Protein AF-A0A7J7WXA8-F1 (afdb_monomer_lite)

InterPro domains:
  IPR009290 Radial spoke 3 [PF06098] (1-197)
  IPR009290 Radial spoke 3 [PTHR21648] (1-254)

pLDDT: mean 75.09, std 25.43, range [25.48, 98.62]

Radius of gyration: 88.41 Å; chains: 1; bounding box: 144×59×309 Å

Structure (mmCIF, N/CA/C/O backbone):
data_AF-A0A7J7WXA8-F1
#
_entry.id   AF-A0A7J7WXA8-F1
#
loop_
_atom_site.group_PDB
_atom_site.id
_atom_site.type_symbol
_atom_site.label_atom_id
_atom_site.label_alt_id
_atom_site.label_comp_id
_atom_site.label_asym_id
_atom_site.label_entity_id
_atom_site.label_seq_id
_atom_site.pdbx_PDB_ins_code
_atom_site.Cartn_x
_atom_site.Cartn_y
_atom_site.Cartn_z
_atom_site.occupancy
_atom_site.B_iso_or_equiv
_atom_site.auth_seq_id
_atom_site.auth_comp_id
_atom_site.auth_asym_id
_atom_site.auth_atom_id
_atom_site.pdbx_PDB_model_num
ATOM 1 N N . MET A 1 1 ? -27.998 -19.226 170.223 1.00 42.44 1 MET A N 1
ATOM 2 C CA . MET A 1 1 ? -27.299 -20.501 169.962 1.00 42.44 1 MET A CA 1
ATOM 3 C C . MET A 1 1 ? -27.284 -20.684 168.457 1.00 42.44 1 MET A C 1
ATOM 5 O O . MET A 1 1 ? -28.267 -20.314 167.825 1.00 42.44 1 MET A O 1
ATOM 9 N N . GLU A 1 2 ? -26.139 -21.047 167.896 1.00 46.31 2 GLU A N 1
ATOM 10 C CA . GLU A 1 2 ? -25.756 -20.647 166.536 1.00 46.31 2 GLU A CA 1
ATOM 11 C C . GLU A 1 2 ? -26.576 -21.307 165.419 1.00 46.31 2 GLU A C 1
ATOM 13 O O . GLU A 1 2 ? -26.769 -22.518 165.398 1.00 46.31 2 GLU A O 1
ATOM 18 N N . CYS A 1 3 ? -27.013 -20.493 164.456 1.00 46.31 3 CYS A N 1
ATOM 19 C CA . CYS A 1 3 ? -27.459 -20.950 163.144 1.00 46.31 3 CYS A CA 1
ATOM 20 C C . CYS A 1 3 ? -26.414 -20.500 162.125 1.00 46.31 3 CYS A C 1
ATOM 22 O O . CYS A 1 3 ? -26.372 -19.337 161.729 1.00 46.31 3 CYS A O 1
ATOM 24 N N . GLN A 1 4 ? -25.546 -21.437 161.757 1.00 57.03 4 GLN A N 1
ATOM 25 C CA . GLN A 1 4 ? -24.559 -21.305 160.695 1.00 57.03 4 GLN A CA 1
ATOM 26 C C . GLN A 1 4 ? -25.266 -20.965 159.372 1.00 57.03 4 GLN A C 1
ATOM 28 O O . GLN A 1 4 ? -25.994 -21.792 158.828 1.00 57.03 4 GLN A O 1
ATOM 33 N N . THR A 1 5 ? -25.074 -19.747 158.865 1.00 57.66 5 THR A N 1
ATOM 34 C CA . THR A 1 5 ? -25.565 -19.327 157.544 1.00 57.66 5 THR A CA 1
ATOM 35 C C . THR A 1 5 ? -24.506 -19.565 156.476 1.00 57.66 5 THR A C 1
ATOM 37 O O . THR A 1 5 ? -23.352 -19.173 156.644 1.00 57.66 5 THR A O 1
ATOM 40 N N . ASP A 1 6 ? -24.926 -20.219 155.396 1.00 64.12 6 ASP A N 1
ATOM 41 C CA . ASP A 1 6 ? -24.084 -20.640 154.276 1.00 64.12 6 ASP A CA 1
ATOM 42 C C . ASP A 1 6 ? -23.504 -19.448 153.489 1.00 64.12 6 ASP A C 1
ATOM 44 O O . ASP A 1 6 ? -24.077 -18.353 153.464 1.00 64.12 6 ASP A O 1
ATOM 48 N N . ALA A 1 7 ? -22.354 -19.655 152.849 1.00 62.06 7 ALA A N 1
ATOM 49 C CA . ALA A 1 7 ? -21.657 -18.615 152.106 1.00 62.06 7 ALA A CA 1
ATOM 50 C C . ALA A 1 7 ? -22.337 -18.380 150.748 1.00 62.06 7 ALA A C 1
ATOM 52 O O . ALA A 1 7 ? -22.276 -19.222 149.854 1.00 62.06 7 ALA A O 1
ATOM 53 N N . PHE A 1 8 ? -22.961 -17.211 150.580 1.00 60.00 8 PHE A N 1
ATOM 54 C CA . PHE A 1 8 ? -23.560 -16.805 149.308 1.00 60.00 8 PHE A CA 1
ATOM 55 C C . PHE A 1 8 ? -22.509 -16.781 148.187 1.00 60.00 8 PHE A C 1
ATOM 57 O O . PHE A 1 8 ? -21.610 -15.941 148.182 1.00 60.00 8 PHE A O 1
ATOM 64 N N . LEU A 1 9 ? -22.659 -17.683 147.216 1.00 71.06 9 LEU A N 1
ATOM 65 C CA . LEU A 1 9 ? -21.982 -17.616 145.924 1.00 71.06 9 LEU A CA 1
ATOM 66 C C . LEU A 1 9 ? -22.900 -16.920 144.916 1.00 71.06 9 LEU A C 1
ATOM 68 O O . LEU A 1 9 ? -24.066 -17.295 144.771 1.00 71.06 9 LEU A O 1
ATOM 72 N N . ASP A 1 10 ? -22.369 -15.920 144.213 1.00 69.00 10 ASP A N 1
ATOM 73 C CA . ASP A 1 10 ? -23.133 -15.175 143.214 1.00 69.00 10 ASP A CA 1
ATOM 74 C C . ASP A 1 10 ? -23.576 -16.071 142.052 1.00 69.00 10 ASP A C 1
ATOM 76 O O . ASP A 1 10 ? -22.816 -16.866 141.490 1.00 69.00 10 ASP A O 1
ATOM 80 N N . LYS A 1 11 ? -24.847 -15.922 141.674 1.00 73.00 11 LYS A N 1
ATOM 81 C CA . LYS A 1 11 ? -25.461 -16.682 140.586 1.00 73.00 11 LYS A CA 1
ATOM 82 C C . LYS A 1 11 ? -24.897 -16.203 139.236 1.00 73.00 11 LYS A C 1
ATOM 84 O O . LYS A 1 11 ? -24.852 -14.992 139.015 1.00 73.00 11 LYS A O 1
ATOM 89 N N . PRO A 1 12 ? -24.531 -17.102 138.299 1.00 75.00 12 PRO A N 1
ATOM 90 C CA . PRO A 1 12 ? -24.089 -16.686 136.971 1.00 75.00 12 PRO A CA 1
ATOM 91 C C . PRO A 1 12 ? -25.188 -15.884 136.248 1.00 75.00 12 PRO A C 1
ATOM 93 O O . PRO A 1 12 ? -26.378 -16.160 136.451 1.00 75.00 12 PRO A O 1
ATOM 96 N N . PRO A 1 13 ? -24.816 -14.904 135.402 1.00 78.31 13 PRO A N 1
ATOM 97 C CA . PRO A 1 13 ? -25.775 -14.035 134.732 1.00 78.31 13 PRO A CA 1
ATOM 98 C C . PRO A 1 13 ? -26.715 -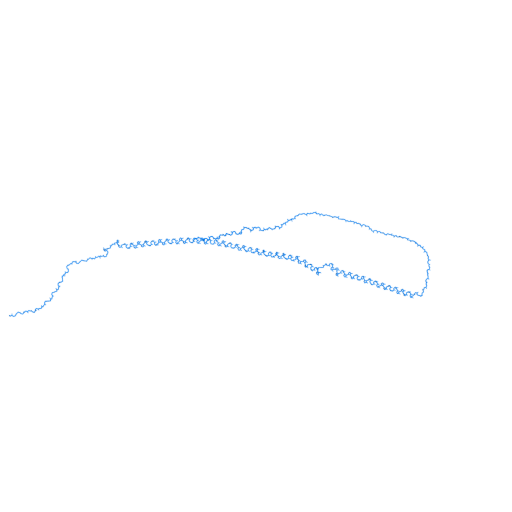14.840 133.829 1.00 78.31 13 PRO A C 1
ATOM 100 O O . PRO A 1 13 ? -26.284 -15.688 133.047 1.00 78.31 13 PRO A O 1
ATOM 103 N N . THR A 1 14 ? -28.014 -14.562 133.939 1.00 75.06 14 THR A N 1
ATOM 104 C CA . THR A 1 14 ? -29.057 -15.205 133.131 1.00 75.06 14 THR A CA 1
ATOM 105 C C . THR A 1 14 ? -28.803 -14.949 131.637 1.00 75.06 14 THR A C 1
ATOM 107 O O . THR A 1 14 ? -28.561 -13.795 131.272 1.00 75.06 14 THR A O 1
ATOM 110 N N . PRO A 1 15 ? -28.868 -15.967 130.756 1.00 78.38 15 PRO A N 1
ATOM 111 C CA . PRO A 1 15 ? -28.653 -15.770 129.324 1.00 78.38 15 PRO A CA 1
ATOM 112 C C . PRO A 1 15 ? -29.689 -14.812 128.720 1.00 78.38 15 PRO A C 1
ATOM 114 O O . PRO A 1 15 ? -30.862 -14.823 129.097 1.00 78.38 15 PRO A O 1
ATOM 117 N N . LEU A 1 16 ? -29.245 -13.993 127.763 1.00 77.06 16 LEU A N 1
ATOM 118 C CA . LEU A 1 16 ? -30.092 -13.028 127.061 1.00 77.06 16 LEU A CA 1
ATOM 119 C C . LEU A 1 16 ? -31.175 -13.750 126.246 1.00 77.06 16 LEU A C 1
ATOM 121 O O . LEU A 1 16 ? -30.875 -14.600 125.409 1.00 77.06 16 LEU A O 1
ATOM 125 N N . PHE A 1 17 ? -32.436 -13.383 126.470 1.00 78.38 17 PHE A N 1
ATOM 126 C CA . PHE A 1 17 ? -33.563 -13.900 125.698 1.00 78.38 17 PHE A CA 1
ATOM 127 C C . PHE A 1 17 ? -33.609 -13.240 124.315 1.00 78.38 17 PHE A C 1
ATOM 129 O O . PHE A 1 17 ? -33.883 -12.045 124.201 1.00 78.38 17 PHE A O 1
ATOM 136 N N . ILE A 1 18 ? -33.365 -14.028 123.268 1.00 78.56 18 ILE A N 1
ATOM 137 C CA . ILE A 1 18 ? -33.557 -13.625 121.872 1.00 78.56 18 ILE A CA 1
ATOM 138 C C . ILE A 1 18 ? -34.923 -14.171 121.423 1.00 78.56 18 ILE A C 1
ATOM 140 O O . ILE A 1 18 ? -35.091 -15.393 121.401 1.00 78.56 18 ILE A O 1
ATOM 144 N N . PRO A 1 19 ? -35.906 -13.317 121.080 1.00 80.88 19 PRO A N 1
ATOM 145 C CA . PRO A 1 19 ? -37.196 -13.779 120.578 1.00 80.88 19 PRO A CA 1
ATOM 146 C C . PRO A 1 19 ? -37.039 -14.593 119.289 1.00 80.88 19 PRO A C 1
ATOM 148 O O . PRO A 1 19 ? -36.282 -14.214 118.395 1.00 80.88 19 PRO A O 1
ATOM 151 N N . ALA A 1 20 ? -37.791 -15.688 119.164 1.00 75.38 20 ALA A N 1
ATOM 152 C CA . ALA A 1 20 ? -37.903 -16.397 117.894 1.00 75.38 20 ALA A CA 1
ATOM 153 C C . ALA A 1 20 ? -38.541 -15.477 116.837 1.00 75.38 20 ALA A C 1
ATOM 155 O O . ALA A 1 20 ? -39.478 -14.738 117.140 1.00 75.38 20 ALA A O 1
ATOM 156 N N . LYS A 1 21 ? -38.044 -15.524 115.596 1.00 75.75 21 LYS A N 1
ATOM 157 C CA . LYS A 1 21 ? -38.562 -14.716 114.484 1.00 75.75 21 LYS A CA 1
ATOM 158 C C . LYS A 1 21 ? -40.016 -15.100 114.181 1.00 75.75 21 LYS A C 1
ATOM 160 O O . LYS A 1 21 ? -40.270 -16.157 113.610 1.00 75.75 21 LYS A O 1
ATOM 165 N N . THR A 1 22 ? -40.964 -14.232 114.527 1.00 70.31 22 THR A N 1
ATOM 166 C CA . THR A 1 22 ? -42.394 -14.424 114.243 1.00 70.31 22 THR A CA 1
ATOM 167 C C . THR A 1 22 ? -42.774 -13.759 112.920 1.00 70.31 22 THR A C 1
ATOM 169 O O . THR A 1 22 ? -43.103 -12.577 112.865 1.00 70.31 22 THR A O 1
ATOM 172 N N . GLY A 1 23 ? -42.718 -14.530 111.838 1.00 81.94 23 GLY A N 1
ATOM 173 C CA . GLY A 1 23 ? -43.124 -14.128 110.491 1.00 81.94 23 GLY A CA 1
ATOM 174 C C . GLY A 1 23 ? -42.941 -15.299 109.528 1.00 81.94 23 GLY A C 1
ATOM 175 O O . GLY A 1 23 ? -42.068 -16.135 109.750 1.00 81.94 23 GLY A O 1
ATOM 176 N N . GLN A 1 24 ? -43.775 -15.391 108.492 1.00 78.62 24 GLN A N 1
ATOM 177 C CA . GLN A 1 24 ? -43.665 -16.454 107.494 1.00 78.62 24 GLN A CA 1
ATOM 178 C C . GLN A 1 24 ? -42.763 -15.987 106.350 1.00 78.62 24 GLN A C 1
ATOM 180 O O . GLN A 1 24 ? -43.087 -15.020 105.665 1.00 78.62 24 GLN A O 1
ATOM 185 N N . ASP A 1 25 ? -41.630 -16.660 106.163 1.00 80.69 25 ASP A N 1
ATOM 186 C CA . ASP A 1 25 ? -40.711 -16.354 105.069 1.00 80.69 25 ASP A CA 1
ATOM 187 C C . ASP A 1 25 ? -41.262 -16.900 103.748 1.00 80.69 25 ASP A C 1
ATOM 189 O O . ASP A 1 25 ? -41.470 -18.104 103.594 1.00 80.69 25 ASP A O 1
ATOM 193 N N . VAL A 1 26 ? -41.503 -15.995 102.797 1.00 84.44 26 VAL A N 1
ATOM 194 C CA . VAL A 1 26 ? -41.975 -16.304 101.444 1.00 84.44 26 VAL A CA 1
ATOM 195 C C . VAL A 1 26 ? -40.923 -15.823 100.455 1.00 84.44 26 VAL A C 1
ATOM 197 O O . VAL A 1 26 ? -40.581 -14.643 100.436 1.00 84.44 26 VAL A O 1
ATOM 200 N N . ALA A 1 27 ? -40.422 -16.736 99.627 1.00 83.44 27 ALA A N 1
ATOM 201 C CA . ALA A 1 27 ? -39.582 -16.404 98.485 1.00 83.44 27 ALA A CA 1
ATOM 202 C C . ALA A 1 27 ? -40.435 -16.417 97.212 1.00 83.44 27 ALA A C 1
ATOM 204 O O . ALA A 1 27 ? -41.170 -17.372 96.966 1.00 83.44 27 ALA A O 1
ATOM 205 N N . THR A 1 28 ? -40.307 -15.379 96.391 1.00 82.94 28 THR A N 1
ATOM 206 C CA . THR A 1 28 ? -40.802 -15.365 95.010 1.00 82.94 28 THR A CA 1
ATOM 207 C C . THR A 1 28 ? -39.605 -15.353 94.076 1.00 82.94 28 THR A C 1
ATOM 209 O O . THR A 1 28 ? -38.730 -14.500 94.211 1.00 82.94 28 THR A O 1
ATOM 212 N N . GLN A 1 29 ? -39.574 -16.295 93.140 1.00 87.94 29 GLN A N 1
ATOM 213 C CA . GLN A 1 29 ? -38.520 -16.451 92.146 1.00 87.94 29 GLN A CA 1
ATOM 214 C C . GLN A 1 29 ? -39.183 -16.543 90.778 1.00 87.94 29 GLN A C 1
ATOM 216 O O . GLN A 1 29 ? -40.126 -17.310 90.622 1.00 87.94 29 GLN A O 1
ATOM 221 N N . ILE A 1 30 ? -38.672 -15.778 89.817 1.00 89.94 30 ILE A N 1
ATOM 222 C CA . ILE A 1 30 ? -39.036 -15.912 88.405 1.00 89.94 30 ILE A CA 1
ATOM 223 C C . ILE A 1 30 ? -38.176 -17.029 87.812 1.00 89.94 30 ILE A C 1
ATOM 225 O O . ILE A 1 30 ? -36.952 -17.031 87.999 1.00 89.94 30 ILE A O 1
ATOM 229 N N . LEU A 1 31 ? -38.806 -17.981 87.134 1.00 89.31 31 LEU A N 1
ATOM 230 C CA . LEU A 1 31 ? -38.138 -19.070 86.428 1.00 89.31 31 LEU A CA 1
ATOM 231 C C . LEU A 1 31 ? -37.799 -18.673 84.986 1.00 89.31 31 LEU A C 1
ATOM 233 O O . LEU A 1 31 ? -38.394 -17.771 84.392 1.00 89.31 31 LEU A O 1
ATOM 237 N N . GLU A 1 32 ? -36.811 -19.359 84.418 1.00 87.00 32 GLU A N 1
ATOM 238 C CA . GLU A 1 32 ? -36.368 -19.138 83.044 1.00 87.00 32 GLU A CA 1
ATOM 239 C C . GLU A 1 32 ? -37.525 -19.400 82.062 1.00 87.00 32 GLU A C 1
ATOM 241 O O . GLU A 1 32 ? -38.105 -20.484 82.041 1.00 87.00 32 GLU A O 1
ATOM 246 N N . GLY A 1 33 ? -37.895 -18.374 81.288 1.00 85.19 33 GLY A N 1
ATOM 247 C CA . GLY A 1 33 ? -39.018 -18.404 80.343 1.00 85.19 33 GLY A CA 1
ATOM 248 C C . GLY A 1 33 ? -40.349 -17.814 80.840 1.00 85.19 33 GLY A C 1
ATOM 249 O O . GLY A 1 33 ? -41.199 -17.527 80.004 1.00 85.19 33 GLY A O 1
ATOM 250 N N . GLU A 1 34 ? -40.548 -17.547 82.139 1.00 85.94 34 GLU A N 1
ATOM 251 C CA . GLU A 1 34 ? -41.839 -17.020 82.648 1.00 85.94 34 GLU A CA 1
ATOM 252 C C . GLU A 1 34 ? -42.181 -15.595 82.172 1.00 85.94 34 GLU A C 1
ATOM 254 O O . GLU A 1 34 ? -43.349 -15.213 82.173 1.00 85.94 34 GLU A O 1
ATOM 259 N N . LEU A 1 35 ? -41.177 -14.810 81.766 1.00 88.19 35 LEU A N 1
ATOM 260 C CA . LEU A 1 35 ? -41.318 -13.425 81.284 1.00 88.19 35 LEU A CA 1
ATOM 261 C C . LEU A 1 35 ? -41.043 -13.273 79.773 1.00 88.19 35 LEU A C 1
ATOM 263 O O . LEU A 1 35 ? -40.842 -12.158 79.294 1.00 88.19 35 LEU A O 1
ATOM 267 N N . PHE A 1 36 ? -40.993 -14.374 79.019 1.00 91.31 36 PHE A N 1
ATOM 268 C CA . PHE A 1 36 ? -40.688 -14.336 77.587 1.00 91.31 36 PHE A CA 1
ATOM 269 C C . PHE A 1 36 ? -41.849 -13.749 76.765 1.00 91.31 36 PHE A C 1
ATOM 271 O O . PHE A 1 36 ? -42.946 -14.308 76.743 1.00 91.31 36 PHE A O 1
ATOM 278 N N . ASP A 1 37 ? -41.581 -12.660 76.040 1.00 93.12 37 ASP A N 1
ATOM 279 C CA . ASP A 1 37 ? -42.481 -12.080 75.038 1.00 93.12 37 ASP A CA 1
ATOM 280 C C . ASP A 1 37 ? -41.919 -12.335 73.632 1.00 93.12 37 ASP A C 1
ATOM 282 O O . ASP A 1 37 ? -40.914 -11.746 73.223 1.00 93.12 37 ASP A O 1
ATOM 286 N N . PHE A 1 38 ? -42.588 -13.218 72.886 1.00 93.56 38 PHE A N 1
ATOM 287 C CA . PHE A 1 38 ? -42.205 -13.570 71.520 1.00 93.56 38 PHE A CA 1
ATOM 288 C C . PHE A 1 38 ? -42.227 -12.360 70.579 1.00 93.56 38 PHE A C 1
ATOM 290 O O . PHE A 1 38 ? -41.312 -12.201 69.772 1.00 93.56 38 PHE A O 1
ATOM 297 N N . ASP A 1 39 ? -43.236 -11.492 70.696 1.00 94.94 39 ASP A N 1
ATOM 298 C CA . ASP A 1 39 ? -43.415 -10.354 69.794 1.00 94.94 39 ASP A CA 1
ATOM 299 C C . ASP A 1 39 ? -42.372 -9.261 70.052 1.00 94.94 39 ASP A C 1
ATOM 301 O O . ASP A 1 39 ? -42.138 -8.417 69.183 1.00 94.94 39 ASP A O 1
ATOM 305 N N . LEU A 1 40 ? -41.740 -9.242 71.229 1.00 94.19 40 LEU A N 1
ATOM 306 C CA . LEU A 1 40 ? -40.584 -8.395 71.513 1.00 94.19 40 LEU A CA 1
ATOM 307 C C . LEU A 1 40 ? -39.291 -9.028 70.975 1.00 94.19 40 LEU A C 1
ATOM 309 O O . LEU A 1 40 ? -38.573 -8.383 70.210 1.00 94.19 40 LEU A O 1
ATOM 313 N N . GLU A 1 41 ? -39.025 -10.286 71.332 1.00 93.19 41 GLU A N 1
ATOM 314 C CA . GLU A 1 41 ? -37.737 -10.948 71.082 1.00 93.19 41 GLU A CA 1
ATOM 315 C C . GLU A 1 41 ? -37.516 -11.313 69.601 1.00 93.19 41 GLU A C 1
ATOM 317 O O . GLU A 1 41 ? -36.383 -11.352 69.122 1.00 93.19 41 GLU A O 1
ATOM 322 N N . VAL A 1 42 ? -38.588 -11.530 68.829 1.00 96.44 42 VAL A N 1
ATOM 323 C CA . VAL A 1 42 ? -38.483 -11.860 67.396 1.00 96.44 42 VAL A CA 1
ATOM 324 C C . VAL A 1 42 ? -38.130 -10.647 66.519 1.00 96.44 42 VAL A C 1
ATOM 326 O O . VAL A 1 42 ? -37.622 -10.822 65.408 1.00 96.44 42 VAL A O 1
ATOM 329 N N . LYS A 1 43 ? -38.367 -9.412 66.992 1.00 96.12 43 LYS A N 1
ATOM 330 C CA . LYS A 1 43 ? -38.179 -8.187 66.188 1.00 96.12 43 LYS A CA 1
ATOM 331 C C . LYS A 1 43 ? -36.730 -7.991 65.719 1.00 96.12 43 LYS A C 1
ATOM 333 O O . LYS A 1 43 ? -36.554 -7.885 64.506 1.00 96.12 43 LYS A O 1
ATOM 338 N N . PRO A 1 44 ? -35.690 -8.045 66.580 1.00 97.19 44 PRO A N 1
ATOM 339 C CA . PRO A 1 44 ? -34.303 -7.893 66.128 1.00 97.19 44 PRO A CA 1
ATOM 340 C C . PRO A 1 44 ? -33.873 -8.984 65.136 1.00 97.19 44 PRO A C 1
ATOM 342 O O . PRO A 1 44 ? -33.115 -8.714 64.205 1.00 97.19 44 PRO A O 1
ATOM 345 N N . MET A 1 45 ? -34.381 -10.215 65.289 1.00 96.38 45 MET A N 1
ATOM 346 C CA . MET A 1 45 ? -34.137 -11.291 64.323 1.00 96.38 45 MET A CA 1
ATOM 347 C C . MET A 1 45 ? -34.756 -10.985 62.956 1.00 96.38 45 MET A C 1
ATOM 349 O O . MET A 1 45 ? -34.084 -11.144 61.937 1.00 96.38 45 MET A O 1
ATOM 353 N N . LEU A 1 46 ? -36.018 -10.549 62.919 1.00 97.12 46 LEU A N 1
ATOM 354 C CA . LEU A 1 46 ? -36.707 -10.213 61.671 1.00 97.12 46 LEU A CA 1
ATOM 355 C C . LEU A 1 46 ? -36.105 -8.980 60.994 1.00 97.12 46 LEU A C 1
ATOM 357 O O . LEU A 1 46 ? -35.933 -9.001 59.779 1.00 97.12 46 LEU A O 1
ATOM 361 N N . GLU A 1 47 ? -35.730 -7.949 61.751 1.00 96.62 47 GLU A N 1
ATOM 362 C CA . GLU A 1 47 ? -35.048 -6.758 61.227 1.00 96.62 47 GLU A CA 1
ATOM 363 C C . GLU A 1 47 ? -33.729 -7.126 60.535 1.00 96.62 47 GLU A C 1
ATOM 365 O O . GLU A 1 47 ? -33.492 -6.708 59.400 1.00 96.62 47 GLU A O 1
ATOM 370 N N . VAL A 1 48 ? -32.901 -7.971 61.162 1.00 97.88 48 VAL A N 1
ATOM 371 C CA . VAL A 1 48 ? -31.635 -8.434 60.568 1.00 97.88 48 VAL A CA 1
ATOM 372 C C . VAL A 1 48 ? -31.868 -9.345 59.361 1.00 97.88 48 VAL A C 1
ATOM 374 O O . VAL A 1 48 ? -31.150 -9.218 58.370 1.00 97.88 48 VAL A O 1
ATOM 377 N N . LEU A 1 49 ? -32.846 -10.256 59.416 1.00 98.12 49 LEU A N 1
ATOM 378 C CA . LEU A 1 49 ? -33.155 -11.156 58.299 1.00 98.12 49 LEU A CA 1
ATOM 379 C C . LEU A 1 49 ? -33.680 -10.381 57.086 1.00 98.12 49 LEU A C 1
ATOM 381 O O . LEU A 1 49 ? -33.107 -10.490 56.008 1.00 98.12 49 LEU A O 1
ATOM 385 N N . VAL A 1 50 ? -34.717 -9.559 57.266 1.00 98.19 50 VAL A N 1
ATOM 386 C CA . VAL A 1 50 ? -35.317 -8.764 56.183 1.00 98.19 50 VAL A CA 1
ATOM 387 C C . VAL A 1 50 ? -34.316 -7.745 55.640 1.00 98.19 50 VAL A C 1
ATOM 389 O O . VAL A 1 50 ? -34.180 -7.632 54.423 1.00 98.19 50 VAL A O 1
ATOM 392 N N . GLY A 1 51 ? -33.573 -7.059 56.516 1.00 98.31 51 GLY A N 1
ATOM 393 C CA . GLY A 1 51 ? -32.531 -6.111 56.120 1.00 98.31 51 GLY A CA 1
ATOM 394 C C . GLY A 1 51 ? -31.477 -6.760 55.225 1.00 98.31 51 GLY A C 1
ATOM 395 O O . GLY A 1 51 ? -31.268 -6.298 54.106 1.00 98.31 51 GLY A O 1
ATOM 396 N N . LYS A 1 52 ? -30.893 -7.886 55.660 1.00 98.06 52 LYS A N 1
ATOM 397 C CA . LYS A 1 52 ? -29.889 -8.615 54.869 1.00 98.06 52 LYS A CA 1
ATOM 398 C C . LYS A 1 52 ? -30.442 -9.192 53.572 1.00 98.06 52 LYS A C 1
ATOM 400 O O . LYS A 1 52 ? -29.741 -9.161 52.570 1.00 98.06 52 LYS A O 1
ATOM 405 N N . THR A 1 53 ? -31.671 -9.714 53.563 1.00 98.25 53 THR A N 1
ATOM 406 C CA . THR A 1 53 ? -32.275 -10.247 52.332 1.00 98.25 53 THR A CA 1
ATOM 407 C C . THR A 1 53 ? -32.504 -9.146 51.296 1.00 98.25 53 THR A C 1
ATOM 409 O O . THR A 1 53 ? -32.244 -9.373 50.119 1.00 98.25 53 THR A O 1
ATOM 412 N N . ILE A 1 54 ? -32.944 -7.953 51.713 1.00 98.25 54 ILE A N 1
ATOM 413 C CA . ILE A 1 54 ? -33.129 -6.811 50.805 1.00 98.25 54 ILE A CA 1
ATOM 414 C C . ILE A 1 54 ? -31.778 -6.244 50.347 1.00 98.25 54 ILE A C 1
ATOM 416 O O . ILE A 1 54 ? -31.616 -5.965 49.164 1.00 98.25 54 ILE A O 1
ATOM 420 N N . GLU A 1 55 ? -30.808 -6.100 51.255 1.00 97.88 55 GLU A N 1
ATOM 421 C CA . GLU A 1 55 ? -29.453 -5.624 50.939 1.00 97.88 55 GLU A CA 1
ATOM 422 C C . GLU A 1 55 ? -28.753 -6.549 49.934 1.00 97.88 55 GLU A C 1
ATOM 424 O O . GLU A 1 55 ? -28.258 -6.080 48.911 1.00 97.88 55 GLU A O 1
ATOM 429 N N . GLN A 1 56 ? -28.781 -7.864 50.175 1.00 98.38 56 GLN A N 1
ATOM 430 C CA . GLN A 1 56 ? -28.209 -8.856 49.269 1.00 98.38 56 GLN A CA 1
ATOM 431 C C . GLN A 1 56 ? -28.903 -8.837 47.900 1.00 98.38 56 GLN A C 1
ATOM 433 O O . GLN A 1 56 ? -28.219 -8.738 46.886 1.00 98.38 56 GLN A O 1
ATOM 438 N N . ALA A 1 57 ? -30.240 -8.859 47.858 1.00 98.31 57 ALA A N 1
ATOM 439 C CA . ALA A 1 57 ? -30.980 -8.840 46.594 1.00 98.31 57 ALA A CA 1
ATOM 440 C C . ALA A 1 57 ? -30.741 -7.552 45.783 1.00 98.31 57 ALA A C 1
ATOM 442 O O . ALA A 1 57 ? -30.701 -7.599 44.556 1.00 98.31 57 ALA A O 1
ATOM 443 N N . LEU A 1 58 ? -30.565 -6.403 46.447 1.00 98.38 58 LEU A N 1
ATOM 444 C CA . LEU A 1 58 ? -30.237 -5.146 45.772 1.00 98.38 58 LEU A CA 1
ATOM 445 C C . LEU A 1 58 ? -28.828 -5.182 45.164 1.00 98.38 58 LEU A C 1
ATOM 447 O O . LEU A 1 58 ? -28.656 -4.759 44.024 1.00 98.38 58 LEU A O 1
ATOM 451 N N . LEU A 1 59 ? -27.839 -5.698 45.901 1.00 98.44 59 LEU A N 1
ATOM 452 C CA . LEU A 1 59 ? -26.466 -5.837 45.407 1.00 98.44 59 LEU A CA 1
ATOM 453 C C . LEU A 1 59 ? -26.378 -6.818 44.230 1.00 98.44 59 LEU A C 1
ATOM 455 O O . LEU A 1 59 ? -25.737 -6.496 43.236 1.00 98.44 59 LEU A O 1
ATOM 459 N N . GLU A 1 60 ? -27.061 -7.964 44.313 1.00 98.31 60 GLU A N 1
ATOM 460 C CA . GLU A 1 60 ? -27.115 -8.962 43.234 1.00 98.31 60 GLU A CA 1
ATOM 461 C C . GLU A 1 60 ? -27.717 -8.371 41.948 1.00 98.31 60 GLU A C 1
ATOM 463 O O . GLU A 1 60 ? -27.120 -8.494 40.881 1.00 98.31 60 GLU A O 1
ATOM 468 N N . VAL A 1 61 ? -28.845 -7.653 42.038 1.00 98.62 61 VAL A N 1
ATOM 469 C CA . VAL A 1 61 ? -29.473 -7.010 40.866 1.00 98.62 61 VAL A CA 1
ATOM 470 C C . VAL A 1 61 ? -28.586 -5.913 40.267 1.00 98.62 61 VAL A C 1
ATOM 472 O O . VAL A 1 61 ? -28.497 -5.808 39.045 1.00 98.62 61 VAL A O 1
ATOM 475 N N . MET A 1 62 ? -27.902 -5.117 41.098 1.00 98.19 62 MET A N 1
ATOM 476 C CA . MET A 1 62 ? -26.966 -4.094 40.612 1.00 98.19 62 MET A CA 1
ATOM 477 C C . MET A 1 62 ? -25.742 -4.706 39.912 1.00 98.19 62 MET A C 1
ATOM 479 O O . MET A 1 62 ? -25.318 -4.188 38.880 1.00 98.19 62 MET A O 1
ATOM 483 N N . GLU A 1 63 ? -25.192 -5.810 40.431 1.00 98.38 63 GLU A N 1
ATOM 484 C CA . GLU A 1 63 ? -24.089 -6.537 39.786 1.00 98.38 63 GLU A CA 1
ATOM 485 C C . GLU A 1 63 ? -24.534 -7.165 38.453 1.00 98.38 63 GLU A C 1
ATOM 487 O O . GLU A 1 63 ? -23.806 -7.089 37.461 1.00 98.38 63 GLU A O 1
ATOM 492 N N . GLU A 1 64 ? -25.738 -7.746 38.389 1.00 98.25 64 GLU A N 1
ATOM 493 C CA . GLU A 1 64 ? -26.289 -8.302 37.147 1.00 98.25 64 GLU A CA 1
ATOM 494 C C . GLU A 1 64 ? -26.503 -7.231 36.063 1.00 98.25 64 GLU A C 1
ATOM 496 O O . GLU A 1 64 ? -26.190 -7.487 34.895 1.00 98.25 64 GLU A O 1
ATOM 501 N N . GLU A 1 65 ? -26.986 -6.038 36.431 1.00 98.25 65 GLU A N 1
ATOM 502 C CA . GLU A 1 65 ? -27.166 -4.903 35.515 1.00 98.25 65 GLU A CA 1
ATOM 503 C C . GLU A 1 65 ? -25.812 -4.360 35.016 1.00 98.25 65 GLU A C 1
ATOM 505 O O . GLU A 1 65 ? -25.607 -4.251 33.804 1.00 98.25 65 GLU A O 1
ATOM 510 N N . GLU A 1 66 ? -24.835 -4.140 35.908 1.00 98.12 66 GLU A N 1
ATOM 511 C CA . GLU A 1 66 ? -23.480 -3.711 35.520 1.00 98.12 66 GLU A CA 1
ATOM 512 C C . GLU A 1 66 ? -22.804 -4.737 34.590 1.00 98.12 66 GLU A C 1
ATOM 514 O O . GLU A 1 66 ? -22.231 -4.379 33.556 1.00 98.12 66 GLU A O 1
ATOM 519 N N . LEU A 1 67 ? -22.909 -6.035 34.899 1.00 98.38 67 LEU A N 1
ATOM 520 C CA . LEU A 1 67 ? -22.371 -7.100 34.050 1.00 98.38 67 LEU A CA 1
ATOM 521 C C . LEU A 1 67 ? -23.079 -7.188 32.690 1.00 98.38 67 LEU A C 1
ATOM 523 O O . LEU A 1 67 ? -22.440 -7.576 31.706 1.00 98.38 67 LEU A O 1
ATOM 527 N N . ALA A 1 68 ? -24.370 -6.858 32.606 1.00 98.38 68 ALA A N 1
ATOM 528 C CA . ALA A 1 68 ? -25.096 -6.799 31.341 1.00 98.38 68 ALA A CA 1
ATOM 529 C C . ALA A 1 68 ? -24.606 -5.632 30.467 1.00 98.38 68 ALA A C 1
ATOM 531 O O . ALA A 1 68 ? -24.283 -5.851 29.295 1.00 98.38 68 ALA A O 1
ATOM 532 N N . ASP A 1 69 ? -24.449 -4.439 31.043 1.00 98.44 69 ASP A N 1
ATOM 533 C CA . ASP A 1 69 ? -23.947 -3.246 30.349 1.00 98.44 69 ASP A CA 1
ATOM 534 C C . ASP A 1 69 ? -22.486 -3.403 29.897 1.00 98.44 69 ASP A C 1
ATOM 536 O O . ASP A 1 69 ? -22.133 -3.086 28.752 1.00 98.44 69 ASP A O 1
ATOM 540 N N . LEU A 1 70 ? -21.623 -3.974 30.745 1.00 98.44 70 LEU A N 1
ATOM 541 C CA . LEU A 1 70 ? -20.234 -4.283 30.389 1.00 98.44 70 LEU A CA 1
ATOM 542 C C . LEU A 1 70 ? -20.146 -5.299 29.240 1.00 98.44 70 LEU A C 1
ATOM 544 O O . LEU A 1 70 ? -19.291 -5.166 28.364 1.00 98.44 70 LEU A O 1
ATOM 548 N N . ARG A 1 71 ? -21.043 -6.292 29.187 1.00 98.38 71 ARG A N 1
ATOM 549 C CA . ARG A 1 71 ? -21.115 -7.236 28.056 1.00 98.38 71 ARG A CA 1
ATOM 550 C C . ARG A 1 71 ? -21.639 -6.563 26.791 1.00 98.38 71 ARG A C 1
ATOM 552 O O . ARG A 1 71 ? -21.058 -6.755 25.727 1.00 98.38 71 ARG A O 1
ATOM 559 N N . ALA A 1 72 ? -22.695 -5.755 26.889 1.00 98.25 72 ALA A N 1
ATOM 560 C CA . ALA A 1 72 ? -23.265 -5.041 25.747 1.00 98.25 72 ALA A CA 1
ATOM 561 C C . ALA A 1 72 ? -22.244 -4.086 25.101 1.00 98.25 72 ALA A C 1
ATOM 563 O O . ALA A 1 72 ? -22.085 -4.077 23.878 1.00 98.25 72 ALA A O 1
ATOM 564 N N . THR A 1 73 ? -21.497 -3.340 25.919 1.00 97.88 73 THR A N 1
ATOM 565 C CA . THR A 1 73 ? -20.423 -2.451 25.449 1.00 97.88 73 THR A CA 1
ATOM 566 C C . THR A 1 73 ? -19.239 -3.217 24.851 1.00 97.88 73 THR A C 1
ATOM 568 O O . THR A 1 73 ? -18.728 -2.802 23.809 1.00 97.88 73 THR A O 1
ATOM 571 N N . GLN A 1 74 ? -18.841 -4.359 25.428 1.00 98.25 74 GLN A N 1
ATOM 572 C CA . GLN A 1 74 ? -17.825 -5.240 24.835 1.00 98.25 74 GLN A CA 1
ATOM 573 C C . GLN A 1 74 ? -18.251 -5.772 23.462 1.00 98.25 74 GLN A C 1
ATOM 575 O O . GLN A 1 74 ? -17.484 -5.638 22.510 1.00 98.25 74 GLN A O 1
ATOM 580 N N . TYR A 1 75 ? -19.470 -6.304 23.322 1.00 98.38 75 TYR A N 1
ATOM 581 C CA . TYR A 1 75 ? -19.955 -6.819 22.036 1.00 98.38 75 TYR A CA 1
ATOM 582 C C . TYR A 1 75 ? -20.029 -5.729 20.960 1.00 98.38 75 TYR A C 1
ATOM 584 O O . TYR A 1 75 ? -19.581 -5.959 19.838 1.00 98.38 75 TYR A O 1
ATOM 592 N N . ALA A 1 76 ? -20.517 -4.531 21.299 1.00 98.44 76 ALA A N 1
ATOM 593 C CA . ALA A 1 76 ? -20.551 -3.403 20.367 1.00 98.44 76 ALA A CA 1
ATOM 594 C C . ALA A 1 76 ? -19.140 -2.971 19.917 1.00 98.44 76 ALA A C 1
ATOM 596 O O . ALA A 1 76 ? -18.926 -2.653 18.745 1.00 98.44 76 ALA A O 1
ATOM 597 N N . PHE A 1 77 ? -18.160 -2.992 20.828 1.00 98.44 77 PHE A N 1
ATOM 598 C CA . PHE A 1 77 ? -16.764 -2.701 20.498 1.00 98.44 77 PHE A CA 1
ATOM 599 C C . PHE A 1 77 ? -16.125 -3.797 19.631 1.00 98.44 77 PHE A C 1
ATOM 601 O O . PHE A 1 77 ? -15.412 -3.483 18.678 1.00 98.44 77 PHE A O 1
ATOM 608 N N . GLU A 1 78 ? -16.384 -5.076 19.920 1.00 98.38 78 GLU A N 1
ATOM 609 C CA . GLU A 1 78 ? -15.899 -6.191 19.100 1.00 98.38 78 GLU A CA 1
ATOM 610 C C . GLU A 1 78 ? -16.506 -6.180 17.693 1.00 98.38 78 GLU A C 1
ATOM 612 O O . GLU A 1 78 ? -15.777 -6.384 16.722 1.00 98.38 78 GLU A O 1
ATOM 617 N N . GLU A 1 79 ? -17.805 -5.896 17.558 1.00 98.19 79 GLU A N 1
ATOM 618 C CA . GLU A 1 79 ? -18.472 -5.754 16.261 1.00 98.19 79 GLU A CA 1
ATOM 619 C C . GLU A 1 79 ? -17.835 -4.629 15.435 1.00 98.19 79 GLU A C 1
ATOM 621 O O . GLU A 1 79 ? -17.384 -4.877 14.312 1.00 98.19 79 GLU A O 1
ATOM 626 N N . LEU A 1 80 ? -17.699 -3.428 16.013 1.00 98.31 80 LEU A N 1
ATOM 627 C CA . LEU A 1 80 ? -17.052 -2.291 15.354 1.00 98.31 80 LEU A CA 1
ATOM 628 C C . LEU A 1 80 ? -15.613 -2.628 14.937 1.00 98.31 80 LEU A C 1
ATOM 630 O O . LEU A 1 80 ? -15.252 -2.455 13.774 1.00 98.31 80 LEU A O 1
ATOM 634 N N . ARG A 1 81 ? -14.814 -3.191 15.850 1.00 98.38 81 ARG A N 1
ATOM 635 C CA . ARG A 1 81 ? -13.421 -3.581 15.590 1.00 98.38 81 ARG A CA 1
ATOM 636 C C . ARG A 1 81 ? -13.300 -4.630 14.482 1.00 98.38 81 ARG A C 1
ATOM 638 O O . ARG A 1 81 ? -12.343 -4.592 13.709 1.00 98.38 81 ARG A O 1
ATOM 645 N N . ASN A 1 82 ? -14.237 -5.573 14.395 1.00 98.25 82 ASN A N 1
ATOM 646 C CA . ASN A 1 82 ? -14.248 -6.589 13.343 1.00 98.25 82 ASN A CA 1
ATOM 647 C C . ASN A 1 82 ? -14.608 -5.984 11.974 1.00 98.25 82 ASN A C 1
ATOM 649 O O . ASN A 1 82 ? -13.999 -6.358 10.969 1.00 98.25 82 ASN A O 1
ATOM 653 N N . VAL A 1 83 ? -15.536 -5.020 11.931 1.00 98.31 83 VAL A N 1
ATOM 654 C CA . VAL A 1 83 ? -15.874 -4.257 10.716 1.00 98.31 83 VAL A CA 1
ATOM 655 C C . VAL A 1 83 ? -14.692 -3.394 10.260 1.00 98.31 83 VAL A C 1
ATOM 657 O O . VAL A 1 83 ? -14.315 -3.448 9.089 1.00 98.31 83 VAL A O 1
ATOM 660 N N . GLU A 1 84 ? -14.058 -2.657 11.176 1.00 97.94 84 GLU A N 1
ATOM 661 C CA . GLU A 1 84 ? -12.863 -1.852 10.894 1.00 97.94 84 GLU A CA 1
ATOM 662 C C . GLU A 1 84 ? -11.711 -2.712 10.360 1.00 97.94 84 GLU A C 1
ATOM 664 O O . GLU A 1 84 ? -11.101 -2.371 9.346 1.00 97.94 84 GLU A O 1
ATOM 669 N N . LEU A 1 85 ? -11.441 -3.864 10.986 1.00 98.44 85 LEU A N 1
ATOM 670 C CA . LEU A 1 85 ? -10.390 -4.783 10.549 1.00 98.44 85 LEU A CA 1
ATOM 671 C C . LEU A 1 85 ? -10.650 -5.333 9.137 1.00 98.44 85 LEU A C 1
ATOM 673 O O . LEU A 1 85 ? -9.716 -5.429 8.339 1.00 98.44 85 LEU A O 1
ATOM 677 N N . ALA A 1 86 ? -11.902 -5.670 8.814 1.00 98.00 86 ALA A N 1
ATOM 678 C CA . ALA A 1 86 ? -12.281 -6.136 7.482 1.00 98.00 86 ALA A CA 1
ATOM 679 C C . ALA A 1 86 ? -12.113 -5.038 6.414 1.00 98.00 86 ALA A C 1
ATOM 681 O O . ALA A 1 86 ? -11.625 -5.318 5.316 1.00 98.00 86 ALA A O 1
ATOM 682 N N . GLU A 1 87 ? -12.458 -3.787 6.732 1.00 97.25 87 GLU A N 1
ATOM 683 C CA . GLU A 1 87 ? -12.276 -2.653 5.819 1.00 97.25 87 GLU A CA 1
ATOM 684 C C . GLU A 1 87 ? -10.792 -2.306 5.618 1.00 97.25 87 GLU A C 1
ATOM 686 O O . GLU A 1 87 ? -10.366 -2.087 4.483 1.00 97.25 87 GLU A O 1
ATOM 691 N N . VAL A 1 88 ? -9.972 -2.346 6.677 1.00 98.12 88 VAL A N 1
ATOM 692 C CA . VAL A 1 88 ? -8.511 -2.179 6.569 1.00 98.12 88 VAL A CA 1
ATOM 693 C C . VAL A 1 88 ? -7.913 -3.246 5.650 1.00 98.12 88 VAL A C 1
ATOM 695 O O . VAL A 1 88 ? -7.207 -2.895 4.708 1.00 98.12 88 VAL A O 1
ATOM 698 N N . GLN A 1 89 ? -8.256 -4.526 5.835 1.00 97.56 89 GLN A N 1
ATOM 699 C CA . GLN A 1 89 ? -7.786 -5.608 4.955 1.00 97.56 89 GLN A CA 1
ATOM 700 C C . GLN A 1 89 ? -8.212 -5.397 3.492 1.00 97.56 89 GLN A C 1
ATOM 702 O O . GLN A 1 89 ? -7.412 -5.591 2.571 1.00 97.56 89 GLN A O 1
ATOM 707 N N . ARG A 1 90 ? -9.454 -4.947 3.260 1.00 97.81 90 ARG A N 1
ATOM 708 C CA . ARG A 1 90 ? -9.970 -4.626 1.919 1.00 97.81 90 ARG A CA 1
ATOM 709 C C . ARG A 1 90 ? -9.160 -3.509 1.251 1.00 97.81 90 ARG A C 1
ATOM 711 O O . ARG A 1 90 ? -8.850 -3.603 0.060 1.00 97.81 90 ARG A O 1
ATOM 718 N N . LEU A 1 91 ? -8.824 -2.461 2.004 1.00 98.06 91 LEU A N 1
ATOM 719 C CA . LEU A 1 91 ? -8.034 -1.325 1.529 1.00 98.06 91 LEU A CA 1
ATOM 720 C C . LEU A 1 91 ? -6.565 -1.701 1.296 1.00 98.06 91 LEU A C 1
ATOM 722 O O . LEU A 1 91 ? -6.022 -1.346 0.251 1.00 98.06 91 LEU A O 1
ATOM 726 N N . GLU A 1 92 ? -5.945 -2.470 2.194 1.00 97.75 92 GLU A N 1
ATOM 727 C CA . GLU A 1 92 ? -4.573 -2.974 2.038 1.00 97.75 92 GLU A CA 1
ATOM 728 C C . GLU A 1 92 ? -4.426 -3.854 0.789 1.00 97.75 92 GLU A C 1
ATOM 730 O O . GLU A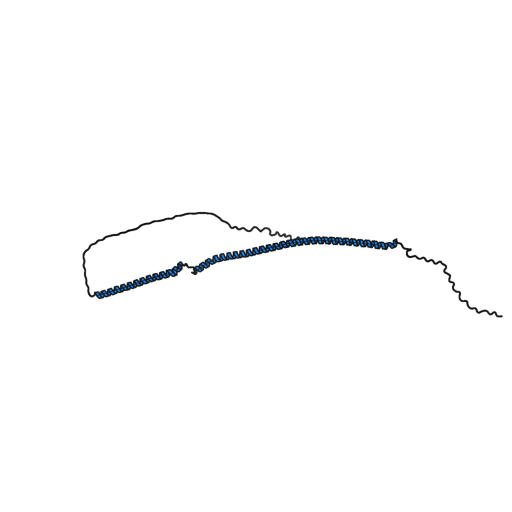 1 92 ? -3.488 -3.673 0.008 1.00 97.75 92 GLU A O 1
ATOM 735 N N . GLU A 1 93 ? -5.368 -4.770 0.534 1.00 97.00 93 GLU A N 1
ATOM 736 C CA . GLU A 1 93 ? -5.367 -5.567 -0.696 1.00 97.00 93 GLU A CA 1
ATOM 737 C C . GLU A 1 93 ? -5.524 -4.710 -1.956 1.00 97.00 93 GLU A C 1
ATOM 739 O O . GLU A 1 93 ? -4.849 -4.956 -2.963 1.00 97.00 93 GLU A O 1
ATOM 744 N N . GLN A 1 94 ? -6.411 -3.712 -1.920 1.00 97.06 94 GLN A N 1
ATOM 745 C CA . GLN A 1 94 ? -6.607 -2.788 -3.033 1.00 97.06 94 GLN A CA 1
ATOM 746 C C . GLN A 1 94 ? -5.335 -1.965 -3.291 1.00 97.06 94 GLN A C 1
ATOM 748 O O . GLN A 1 94 ? -4.915 -1.836 -4.446 1.00 97.06 94 GLN A O 1
ATOM 753 N N . GLU A 1 95 ? -4.689 -1.456 -2.239 1.00 96.75 95 GLU A N 1
ATOM 754 C CA . GLU A 1 95 ? -3.441 -0.705 -2.359 1.00 96.75 95 GLU A CA 1
ATOM 755 C C . GLU A 1 95 ? -2.304 -1.591 -2.878 1.00 96.75 95 GLU A C 1
ATOM 757 O O . GLU A 1 95 ? -1.571 -1.168 -3.773 1.00 96.75 95 GLU A O 1
ATOM 762 N N . ARG A 1 96 ? -2.197 -2.843 -2.405 1.00 97.94 96 ARG A N 1
ATOM 763 C CA . ARG A 1 96 ? -1.199 -3.811 -2.883 1.00 97.94 96 ARG A CA 1
ATOM 764 C C . ARG A 1 96 ? -1.314 -4.025 -4.393 1.00 97.94 96 ARG A C 1
ATOM 766 O O . ARG A 1 96 ? -0.326 -3.848 -5.103 1.00 97.94 96 ARG A O 1
ATOM 773 N N . ARG A 1 97 ? -2.526 -4.293 -4.899 1.00 96.94 97 ARG A N 1
ATOM 774 C CA . ARG A 1 97 ? -2.792 -4.458 -6.344 1.00 96.94 97 ARG A CA 1
ATOM 775 C C . ARG A 1 97 ? -2.454 -3.191 -7.141 1.00 96.94 97 ARG A C 1
ATOM 777 O O . ARG A 1 97 ? -1.847 -3.275 -8.207 1.00 96.94 97 ARG A O 1
ATOM 784 N N . HIS A 1 98 ? -2.809 -2.009 -6.627 1.00 97.44 98 HIS A N 1
ATOM 785 C CA . HIS A 1 98 ? -2.460 -0.735 -7.268 1.00 97.44 98 HIS A CA 1
ATOM 786 C C . HIS A 1 98 ? -0.948 -0.466 -7.276 1.00 97.44 98 HIS A C 1
ATOM 788 O O . HIS A 1 98 ? -0.435 0.075 -8.257 1.00 97.44 98 HIS A O 1
ATOM 794 N N . ARG A 1 99 ? -0.231 -0.839 -6.210 1.00 97.81 99 ARG A N 1
ATOM 795 C CA . ARG A 1 99 ? 1.223 -0.688 -6.082 1.00 97.81 99 ARG A CA 1
ATOM 796 C C . ARG A 1 99 ? 1.953 -1.618 -7.052 1.00 97.81 99 ARG A C 1
ATOM 798 O O . ARG A 1 99 ? 2.775 -1.132 -7.825 1.00 97.81 99 ARG A O 1
ATOM 805 N N . GLU A 1 100 ? 1.571 -2.895 -7.092 1.00 97.69 100 GLU A N 1
ATOM 806 C CA . GLU A 1 100 ? 2.071 -3.901 -8.044 1.00 97.69 100 GLU A CA 1
ATOM 807 C C . GLU A 1 100 ? 1.888 -3.437 -9.507 1.00 97.69 100 GLU A C 1
ATOM 809 O O . GLU A 1 100 ? 2.848 -3.411 -10.283 1.00 97.69 100 GLU A O 1
ATOM 814 N N . GLU A 1 101 ? 0.686 -2.983 -9.893 1.00 96.88 101 GLU A N 1
ATOM 815 C CA . GLU A 1 101 ? 0.438 -2.486 -11.257 1.00 96.88 101 GLU A CA 1
ATOM 816 C C . GLU A 1 101 ? 1.216 -1.192 -11.551 1.00 96.88 101 GLU A C 1
ATOM 818 O O . GLU A 1 101 ? 1.782 -1.046 -12.637 1.00 96.88 101 GLU A O 1
ATOM 823 N N . LYS A 1 102 ? 1.310 -0.258 -10.595 1.00 98.06 102 LYS A N 1
ATOM 824 C CA . LYS A 1 102 ? 2.086 0.985 -10.750 1.00 98.06 102 LYS A CA 1
ATOM 825 C C . LYS A 1 102 ? 3.576 0.705 -10.957 1.00 98.06 102 LYS A C 1
ATOM 827 O O . LYS A 1 102 ? 4.202 1.345 -11.803 1.00 98.06 102 LYS A O 1
ATOM 832 N N . GLU A 1 103 ? 4.142 -0.253 -10.229 1.00 97.88 103 GLU A N 1
ATOM 833 C CA . GLU A 1 103 ? 5.530 -0.688 -10.408 1.00 97.88 103 GLU A CA 1
ATOM 834 C C . GLU A 1 103 ? 5.739 -1.360 -11.767 1.00 97.88 103 GLU A C 1
ATOM 836 O O . GLU A 1 103 ? 6.666 -0.984 -12.489 1.00 97.88 103 GLU A O 1
ATOM 841 N N . ARG A 1 104 ? 4.829 -2.253 -12.182 1.00 97.69 104 ARG A N 1
ATOM 842 C CA . ARG A 1 104 ? 4.858 -2.880 -13.512 1.00 97.69 104 ARG A CA 1
ATOM 843 C C . ARG A 1 104 ? 4.821 -1.841 -14.638 1.00 97.69 104 ARG A C 1
ATOM 845 O O . ARG A 1 104 ? 5.618 -1.916 -15.573 1.00 97.69 104 ARG A O 1
ATOM 852 N N . ARG A 1 105 ? 3.953 -0.828 -14.536 1.00 97.25 105 ARG A N 1
ATOM 853 C CA . ARG A 1 105 ? 3.878 0.281 -15.508 1.00 97.25 105 ARG A CA 1
ATOM 854 C C . ARG A 1 105 ? 5.142 1.135 -15.516 1.00 97.25 105 ARG A C 1
ATOM 856 O O . ARG A 1 105 ? 5.613 1.495 -16.593 1.00 97.25 105 ARG A O 1
ATOM 863 N N . LYS A 1 106 ? 5.728 1.412 -14.346 1.00 97.94 106 LYS A N 1
ATOM 864 C CA . LYS A 1 106 ? 6.998 2.144 -14.232 1.00 97.94 106 LYS A CA 1
ATOM 865 C C . LYS A 1 106 ? 8.153 1.385 -14.894 1.00 97.94 106 LYS A C 1
ATOM 867 O O . LYS A 1 106 ? 8.946 2.007 -15.594 1.00 97.94 106 LYS A O 1
ATOM 872 N N . GLN A 1 107 ? 8.233 0.064 -14.715 1.00 97.62 107 GLN A N 1
ATOM 873 C CA . GLN A 1 107 ? 9.237 -0.785 -15.372 1.00 97.62 107 GLN A CA 1
ATOM 874 C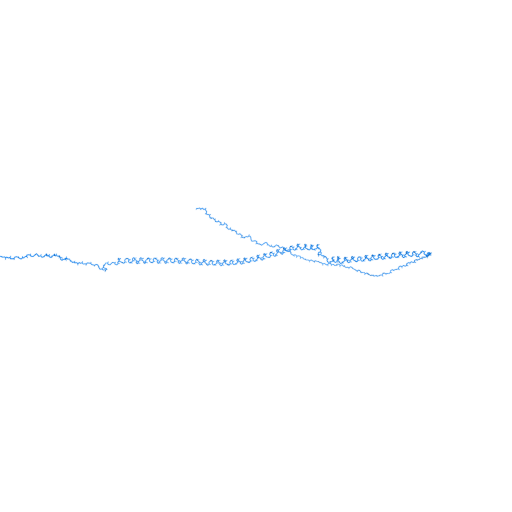 C . GLN A 1 107 ? 9.068 -0.771 -16.900 1.00 97.62 107 GLN A C 1
ATOM 876 O O . GLN A 1 107 ? 10.025 -0.478 -17.614 1.00 97.62 107 GLN A O 1
ATOM 881 N N . GLN A 1 108 ? 7.841 -0.964 -17.398 1.00 96.81 108 GLN A N 1
ATOM 882 C CA . GLN A 1 108 ? 7.527 -0.886 -18.833 1.00 96.81 108 GLN A CA 1
ATOM 883 C C . GLN A 1 108 ? 7.911 0.472 -19.443 1.00 96.81 108 GLN A C 1
ATOM 885 O O . GLN A 1 108 ? 8.573 0.521 -20.479 1.00 96.81 108 GLN A O 1
ATOM 890 N N . GLN A 1 109 ? 7.544 1.582 -18.793 1.00 97.19 109 GLN A N 1
ATOM 891 C CA . GLN A 1 109 ? 7.927 2.923 -19.248 1.00 97.19 109 GLN A CA 1
ATOM 892 C C . GLN A 1 109 ? 9.444 3.134 -19.218 1.00 97.19 109 GLN A C 1
ATOM 894 O O . GLN A 1 109 ? 9.989 3.734 -20.142 1.00 97.19 109 GLN A O 1
ATOM 899 N N . TRP A 1 110 ? 10.137 2.628 -18.195 1.00 97.88 110 TRP A N 1
ATOM 900 C CA . TRP A 1 110 ? 11.592 2.731 -18.099 1.00 97.88 110 TRP A CA 1
ATOM 901 C C . TRP A 1 110 ? 12.293 1.988 -19.243 1.00 97.88 110 TRP A C 1
ATOM 903 O O . TRP A 1 110 ? 13.182 2.556 -19.876 1.00 97.88 110 TRP A O 1
ATOM 913 N N . GLU A 1 111 ? 11.848 0.775 -19.583 1.00 97.81 111 GLU A N 1
ATOM 914 C CA . GLU A 1 111 ? 12.358 0.039 -20.745 1.00 97.81 111 GLU A CA 1
ATOM 915 C C . GLU A 1 111 ? 12.118 0.774 -22.068 1.00 97.81 111 GLU A C 1
ATOM 917 O O . GLU A 1 111 ? 13.026 0.853 -22.897 1.00 97.81 111 GLU A O 1
ATOM 922 N N . VAL A 1 112 ? 10.907 1.306 -22.278 1.00 97.50 112 VAL A N 1
ATOM 923 C CA . VAL A 1 112 ? 10.566 2.080 -23.483 1.00 97.50 112 VAL A CA 1
ATOM 924 C C . VAL A 1 112 ? 11.466 3.311 -23.590 1.00 97.50 112 VAL A C 1
ATOM 926 O O . VAL A 1 112 ? 12.057 3.541 -24.643 1.00 97.50 112 VAL A O 1
ATOM 929 N N . MET A 1 113 ? 11.657 4.050 -22.494 1.00 97.75 113 MET A N 1
ATOM 930 C CA . MET A 1 113 ? 12.556 5.207 -22.450 1.00 97.75 113 MET A CA 1
ATOM 931 C C . MET A 1 113 ? 14.022 4.828 -22.699 1.00 97.75 113 MET A C 1
ATOM 933 O O . MET A 1 113 ? 14.726 5.565 -23.391 1.00 97.75 113 MET A O 1
ATOM 937 N N . HIS A 1 114 ? 14.491 3.683 -22.190 1.00 98.06 114 HIS A N 1
ATOM 938 C CA . HIS A 1 114 ? 15.854 3.198 -22.433 1.00 98.06 114 HIS A CA 1
ATOM 939 C C . HIS A 1 114 ? 16.067 2.855 -23.914 1.00 98.06 114 HIS A C 1
ATOM 941 O O . HIS A 1 114 ? 16.988 3.374 -24.549 1.00 98.06 114 HIS A O 1
ATOM 947 N N . LYS A 1 115 ? 15.155 2.061 -24.493 1.00 97.94 115 LYS A N 1
ATOM 948 C CA . LYS A 1 115 ? 15.156 1.680 -25.916 1.00 97.94 115 LYS A CA 1
ATOM 949 C C . LYS A 1 115 ? 15.048 2.908 -26.827 1.00 97.94 115 LYS A C 1
ATOM 951 O O . LYS A 1 115 ? 15.777 3.001 -27.816 1.00 97.94 115 LYS A O 1
ATOM 956 N N . HIS A 1 116 ? 14.207 3.882 -26.474 1.00 98.06 116 HIS A N 1
ATOM 957 C CA . HIS A 1 116 ? 14.081 5.146 -27.202 1.00 98.06 116 HIS A CA 1
ATOM 958 C C . HIS A 1 116 ? 15.380 5.963 -27.149 1.00 98.06 116 HIS A C 1
ATOM 960 O O . HIS A 1 116 ? 15.856 6.427 -28.183 1.00 98.06 116 HIS A O 1
ATOM 966 N N . LYS A 1 117 ? 16.008 6.086 -25.971 1.00 98.19 117 LYS A N 1
ATOM 967 C CA . LYS A 1 117 ? 17.286 6.795 -25.806 1.00 98.19 117 LYS A CA 1
ATOM 968 C C . LYS A 1 117 ? 18.408 6.154 -26.626 1.00 98.19 117 LYS A C 1
ATOM 970 O O . LYS A 1 117 ? 19.116 6.869 -27.329 1.00 98.19 117 LYS A O 1
ATOM 975 N N . GLU A 1 118 ? 18.547 4.830 -26.584 1.00 98.19 118 GLU A N 1
ATOM 976 C CA . GLU A 1 118 ? 19.513 4.110 -27.424 1.00 98.19 118 GLU A CA 1
ATOM 977 C C . GLU A 1 118 ? 19.257 4.318 -28.919 1.00 98.19 118 GLU A C 1
ATOM 979 O O . GLU A 1 118 ? 20.194 4.512 -29.690 1.00 98.19 118 GLU A O 1
ATOM 984 N N . THR A 1 119 ? 17.992 4.262 -29.340 1.00 97.88 119 THR A N 1
ATOM 985 C CA . THR A 1 119 ? 17.604 4.420 -30.748 1.00 97.88 119 THR A CA 1
ATOM 986 C C . THR A 1 119 ? 17.884 5.841 -31.229 1.00 97.88 119 THR A C 1
ATOM 988 O O . THR A 1 119 ? 18.532 6.018 -32.257 1.00 97.88 119 THR A O 1
ATOM 991 N N . SER A 1 120 ? 17.519 6.850 -30.435 1.00 97.94 120 SER A N 1
ATOM 992 C CA . SER A 1 120 ? 17.849 8.259 -30.673 1.00 97.94 120 SER A CA 1
ATOM 993 C C . SER A 1 120 ? 19.364 8.480 -30.786 1.00 97.94 120 SER A C 1
ATOM 995 O O . SER A 1 120 ? 19.820 9.112 -31.737 1.00 97.94 120 SER A O 1
ATOM 997 N N . GLN A 1 121 ? 20.168 7.881 -29.898 1.00 97.69 121 GLN A N 1
ATOM 998 C CA . GLN A 1 121 ? 21.634 7.941 -29.976 1.00 97.69 121 GLN A CA 1
ATOM 999 C C . GLN A 1 121 ? 22.191 7.274 -31.244 1.00 97.69 121 GLN A C 1
ATOM 1001 O O . GLN A 1 121 ? 23.071 7.843 -31.889 1.00 97.69 121 GLN A O 1
ATOM 1006 N N . LYS A 1 122 ? 21.669 6.103 -31.637 1.00 98.00 122 LYS A N 1
ATOM 1007 C CA . LYS A 1 122 ? 22.062 5.402 -32.875 1.00 98.00 122 LYS A CA 1
ATOM 1008 C C . LYS A 1 122 ? 21.716 6.225 -34.123 1.00 98.00 122 LYS A C 1
ATOM 1010 O O . LYS A 1 122 ? 22.544 6.327 -35.026 1.00 98.00 122 LYS A O 1
ATOM 1015 N N . ILE A 1 123 ? 20.537 6.853 -34.158 1.00 97.81 123 ILE A N 1
ATOM 1016 C CA . ILE A 1 123 ? 20.108 7.744 -35.249 1.00 97.81 123 ILE A CA 1
ATOM 1017 C C . ILE A 1 123 ? 21.000 8.991 -35.307 1.00 97.81 123 ILE A C 1
ATOM 1019 O O . ILE A 1 123 ? 21.524 9.306 -36.374 1.00 97.81 123 ILE A O 1
ATOM 1023 N N . ALA A 1 124 ? 21.252 9.649 -34.172 1.00 97.50 124 ALA A N 1
ATOM 1024 C CA . ALA A 1 124 ? 22.123 10.822 -34.102 1.00 97.50 124 ALA A CA 1
ATOM 1025 C C . ALA A 1 124 ? 23.563 10.506 -34.551 1.00 97.50 124 ALA A C 1
ATOM 1027 O O . ALA A 1 124 ? 24.137 11.250 -35.345 1.00 97.50 124 ALA A O 1
ATOM 1028 N N . ALA A 1 125 ? 24.128 9.374 -34.116 1.00 97.56 125 ALA A N 1
ATOM 1029 C CA . ALA A 1 125 ? 25.456 8.922 -34.534 1.00 97.56 125 ALA A CA 1
ATOM 1030 C C . ALA A 1 125 ? 25.522 8.581 -36.035 1.00 97.56 125 ALA A C 1
ATOM 1032 O O . ALA A 1 125 ? 26.512 8.911 -36.696 1.00 97.56 125 ALA A O 1
ATOM 1033 N N . ARG A 1 126 ? 24.465 7.966 -36.591 1.00 97.19 126 ARG A N 1
ATOM 1034 C CA . ARG A 1 126 ? 24.341 7.699 -38.032 1.00 97.19 126 ARG A CA 1
ATOM 1035 C C . ARG A 1 126 ? 24.287 9.001 -38.831 1.00 97.19 126 ARG A C 1
ATOM 1037 O O . ARG A 1 126 ? 25.074 9.152 -39.759 1.00 97.19 126 ARG A O 1
ATOM 1044 N N . ALA A 1 127 ? 23.414 9.934 -38.453 1.00 97.38 127 ALA A N 1
ATOM 1045 C CA . ALA A 1 127 ? 23.262 11.221 -39.131 1.00 97.38 127 ALA A CA 1
ATOM 1046 C C . ALA A 1 127 ? 24.553 12.058 -39.064 1.00 97.38 127 ALA A C 1
ATOM 1048 O O . ALA A 1 127 ? 24.983 12.616 -40.073 1.00 97.38 127 ALA A O 1
ATOM 1049 N N . PHE A 1 128 ? 25.221 12.076 -37.904 1.00 96.62 128 PHE A N 1
ATOM 1050 C CA . PHE A 1 128 ? 26.530 12.708 -37.739 1.00 96.62 128 PHE A CA 1
ATOM 1051 C C . PHE A 1 128 ? 27.584 12.085 -38.662 1.00 96.62 128 PHE A C 1
ATOM 1053 O O . PHE A 1 128 ? 28.239 12.808 -39.408 1.00 96.62 128 PHE A O 1
ATOM 1060 N N . SER A 1 129 ? 27.707 10.753 -38.667 1.00 96.38 129 SER A N 1
ATOM 1061 C CA . SER A 1 129 ? 28.657 10.043 -39.534 1.00 96.38 129 SER A CA 1
ATOM 1062 C C . SER A 1 129 ? 28.373 10.277 -41.019 1.00 96.38 129 SER A C 1
ATOM 1064 O O . SER A 1 129 ? 29.306 10.502 -41.780 1.00 96.38 129 SER A O 1
ATOM 1066 N N . GLN A 1 130 ? 27.103 10.267 -41.438 1.00 95.50 130 GLN A N 1
ATOM 1067 C CA . GLN A 1 130 ? 26.717 10.529 -42.828 1.00 95.50 130 GLN A CA 1
ATOM 1068 C C . GLN A 1 130 ? 27.116 11.940 -43.270 1.00 95.50 130 GLN A C 1
ATOM 1070 O O . GLN A 1 130 ? 27.747 12.081 -44.314 1.00 95.50 130 GLN A O 1
ATOM 1075 N N . ARG A 1 131 ? 26.818 12.965 -42.461 1.00 94.62 131 ARG A N 1
ATOM 1076 C CA . ARG A 1 131 ? 27.228 14.346 -42.749 1.00 94.62 131 ARG A CA 1
ATOM 1077 C C . ARG A 1 131 ? 28.752 14.493 -42.770 1.00 94.62 131 ARG A C 1
ATOM 1079 O O . ARG A 1 131 ? 29.297 15.033 -43.721 1.00 94.62 131 ARG A O 1
ATOM 1086 N N . TYR A 1 132 ? 29.437 13.970 -41.755 1.00 94.69 132 TYR A N 1
ATOM 1087 C CA . TYR A 1 132 ? 30.893 14.073 -41.648 1.00 94.69 132 TYR A CA 1
ATOM 1088 C C . TYR A 1 132 ? 31.617 13.375 -42.810 1.00 94.69 132 TYR A C 1
ATOM 1090 O O . TYR A 1 132 ? 32.573 13.921 -43.349 1.00 94.69 132 TYR A O 1
ATOM 1098 N N . LEU A 1 133 ? 31.146 12.199 -43.238 1.00 93.38 133 LEU A N 1
ATOM 1099 C CA . LEU A 1 133 ? 31.703 11.491 -44.395 1.00 93.38 133 LEU A CA 1
ATOM 1100 C C . LEU A 1 133 ? 31.370 12.178 -45.725 1.00 93.38 133 LEU A C 1
ATOM 1102 O O . LEU A 1 133 ? 32.209 12.153 -46.620 1.00 93.38 133 LEU A O 1
ATOM 1106 N N . ALA A 1 134 ? 30.193 12.799 -45.858 1.00 94.00 134 ALA A N 1
ATOM 1107 C CA . ALA A 1 134 ? 29.833 13.563 -47.054 1.00 94.00 134 ALA A CA 1
ATOM 1108 C C . ALA A 1 134 ? 30.760 14.771 -47.275 1.00 94.00 134 ALA A C 1
ATOM 1110 O O . ALA A 1 134 ? 31.127 15.038 -48.415 1.00 94.00 134 ALA A O 1
ATOM 1111 N N . ASP A 1 135 ? 31.185 15.439 -46.198 1.00 91.06 135 ASP A N 1
ATOM 1112 C CA . ASP A 1 135 ? 32.132 16.561 -46.259 1.00 91.06 135 ASP A CA 1
ATOM 1113 C C . ASP A 1 135 ? 33.597 16.075 -46.386 1.00 91.06 135 ASP A C 1
ATOM 1115 O O . ASP A 1 135 ? 34.395 16.648 -47.132 1.00 91.06 135 ASP A O 1
ATOM 1119 N N . LEU A 1 136 ? 33.970 14.997 -45.679 1.00 93.81 136 LEU A N 1
ATOM 1120 C CA . LEU A 1 136 ? 35.346 14.485 -45.643 1.00 93.81 136 LEU A CA 1
ATOM 1121 C C . LEU A 1 136 ? 35.761 13.767 -46.933 1.00 93.81 136 LEU A C 1
ATOM 1123 O O . LEU A 1 136 ? 36.902 13.927 -47.364 1.00 93.81 136 LEU A O 1
ATOM 1127 N N . LEU A 1 137 ? 34.880 12.959 -47.537 1.00 91.69 137 LEU A N 1
ATOM 1128 C CA . LEU A 1 137 ? 35.244 12.150 -48.704 1.00 91.69 137 LEU A CA 1
ATOM 1129 C C . LEU A 1 137 ? 35.722 13.021 -49.880 1.00 91.69 137 LEU A C 1
ATOM 1131 O O . LEU A 1 137 ? 36.843 12.774 -50.322 1.00 91.69 137 LEU A O 1
ATOM 1135 N N . PRO A 1 138 ? 34.987 14.053 -50.351 1.00 92.94 138 PRO A N 1
ATOM 1136 C CA . PRO A 1 138 ? 35.467 14.931 -51.419 1.00 92.94 138 PRO A CA 1
ATOM 1137 C C . PRO A 1 138 ? 36.813 15.576 -51.080 1.00 92.94 138 PRO A C 1
ATOM 1139 O O . PRO A 1 138 ? 37.742 15.474 -51.868 1.00 92.94 138 PRO A O 1
ATOM 1142 N N . SER A 1 139 ? 36.974 16.118 -49.867 1.00 92.62 139 SER A N 1
ATOM 1143 C CA . SER A 1 139 ? 38.226 16.761 -49.442 1.00 92.62 139 SER A CA 1
ATOM 1144 C C . SER A 1 139 ? 39.436 15.808 -49.450 1.00 92.62 139 SER A C 1
ATOM 1146 O O . SER A 1 139 ? 40.538 16.197 -49.851 1.00 92.62 139 SER A O 1
ATOM 1148 N N . VAL A 1 140 ? 39.250 14.545 -49.052 1.00 91.88 140 VAL A N 1
ATOM 1149 C CA . VAL A 1 140 ? 40.307 13.522 -49.126 1.00 91.88 140 VAL A CA 1
ATOM 1150 C C . VAL A 1 140 ? 40.564 13.090 -50.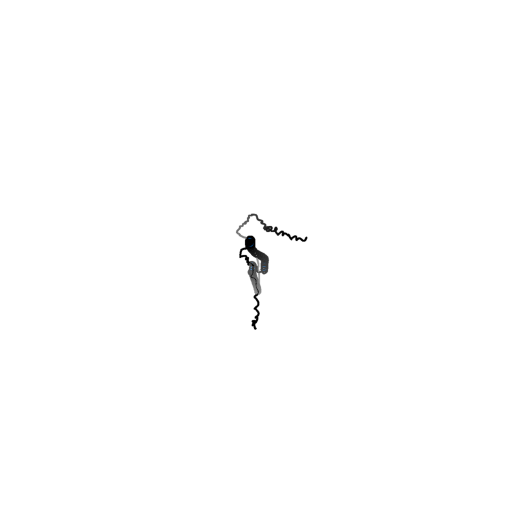573 1.00 91.88 140 VAL A C 1
ATOM 1152 O O . VAL A 1 140 ? 41.721 12.941 -50.956 1.00 91.88 140 VAL A O 1
ATOM 1155 N N . PHE A 1 141 ? 39.525 12.923 -51.397 1.00 89.50 141 PHE A N 1
ATOM 1156 C CA . PHE A 1 141 ? 39.689 12.595 -52.817 1.00 89.50 141 PHE A CA 1
ATOM 1157 C C . PHE A 1 141 ? 40.409 13.711 -53.590 1.00 89.50 141 PHE A C 1
ATOM 1159 O O . PHE A 1 141 ? 41.325 13.410 -54.354 1.00 89.50 141 PHE A O 1
ATOM 1166 N N . ASP A 1 142 ? 40.059 14.975 -53.347 1.00 89.06 142 ASP A N 1
ATOM 1167 C CA . ASP A 1 142 ? 40.689 16.139 -53.970 1.00 89.06 142 ASP A CA 1
ATOM 1168 C C . ASP A 1 142 ? 42.155 16.270 -53.540 1.00 89.06 142 ASP A C 1
ATOM 1170 O O . ASP A 1 142 ? 43.034 16.318 -54.396 1.00 89.06 142 ASP A O 1
ATOM 1174 N N . SER A 1 143 ? 42.460 16.205 -52.238 1.00 90.88 143 SER A N 1
ATOM 1175 C CA . SER A 1 143 ? 43.856 16.271 -51.762 1.00 90.88 143 SER A CA 1
ATOM 1176 C C . SER A 1 143 ? 44.725 15.099 -52.243 1.00 90.88 143 SER A C 1
ATOM 1178 O O . SER A 1 143 ? 45.909 15.279 -52.532 1.00 90.88 143 SER A O 1
ATOM 1180 N N . LEU A 1 144 ? 44.155 13.898 -52.393 1.00 88.81 144 LEU A N 1
ATOM 1181 C CA . LEU A 1 144 ? 44.862 12.728 -52.927 1.00 88.81 144 LEU A CA 1
ATOM 1182 C C . LEU A 1 144 ? 45.053 12.809 -54.459 1.00 88.81 144 LEU A C 1
ATOM 1184 O O . LEU A 1 144 ? 46.042 12.292 -54.989 1.00 88.81 144 LEU A O 1
ATOM 1188 N N . LYS A 1 145 ? 44.151 13.505 -55.163 1.00 85.25 145 LYS A N 1
ATOM 1189 C CA . LYS A 1 145 ? 44.264 13.841 -56.591 1.00 85.25 145 LYS A CA 1
ATOM 1190 C C . LYS A 1 145 ? 45.310 14.933 -56.829 1.00 85.25 145 LYS A C 1
ATOM 1192 O O . LYS A 1 145 ? 46.180 14.748 -57.673 1.00 85.25 145 LYS A O 1
ATOM 1197 N N . GLU A 1 146 ? 45.284 16.016 -56.053 1.00 86.00 146 GLU A N 1
ATOM 1198 C CA . GLU A 1 146 ? 46.317 17.066 -56.054 1.00 86.00 146 GLU A CA 1
ATOM 1199 C C . GLU A 1 146 ? 47.701 16.504 -55.696 1.00 86.00 146 GLU A C 1
ATOM 1201 O O . GLU A 1 146 ? 48.705 16.892 -56.288 1.00 86.00 146 GLU A O 1
ATOM 1206 N N . GLY A 1 147 ? 47.755 15.528 -54.783 1.00 84.81 147 GLY A N 1
ATOM 1207 C CA . GLY A 1 147 ? 48.968 14.782 -54.446 1.00 84.81 147 GLY A CA 1
ATOM 1208 C C . GLY A 1 147 ? 49.478 13.826 -55.536 1.00 84.81 147 GLY A C 1
ATOM 1209 O O . GLY A 1 147 ? 50.488 13.162 -55.312 1.00 84.81 147 GLY A O 1
ATOM 1210 N N . GLY A 1 148 ? 48.801 13.716 -56.686 1.00 79.56 148 GLY A N 1
ATOM 1211 C CA . GLY A 1 148 ? 49.233 12.903 -57.829 1.00 79.56 148 GLY A CA 1
ATOM 1212 C C . GLY A 1 148 ? 49.090 11.385 -57.654 1.00 79.56 148 GLY A C 1
ATOM 1213 O O . GLY A 1 148 ? 49.665 10.626 -58.433 1.00 79.56 148 GLY A O 1
ATOM 1214 N N . TYR A 1 149 ? 48.344 10.918 -56.646 1.00 80.44 149 TYR A N 1
ATOM 1215 C CA . TYR A 1 149 ? 48.117 9.483 -56.421 1.00 80.44 149 TYR A CA 1
ATOM 1216 C C . TYR A 1 149 ? 47.015 8.912 -57.324 1.00 80.44 149 TYR A C 1
ATOM 1218 O O . TYR A 1 149 ? 47.053 7.728 -57.656 1.00 80.44 149 TYR A O 1
ATOM 1226 N N . PHE A 1 150 ? 46.056 9.743 -57.743 1.00 79.81 150 PHE A N 1
ATOM 1227 C CA . PHE A 1 150 ? 45.119 9.411 -58.816 1.00 79.81 150 PHE A CA 1
ATOM 1228 C C . PHE A 1 150 ? 45.681 9.897 -60.154 1.00 79.81 150 PHE A C 1
ATOM 1230 O O . PHE A 1 150 ? 45.684 11.094 -60.426 1.00 79.81 150 PHE A O 1
ATOM 1237 N N . PHE A 1 151 ? 46.127 8.958 -60.984 1.00 77.38 151 PHE A N 1
ATOM 1238 C CA . PHE A 1 151 ? 46.581 9.187 -62.356 1.00 77.38 151 PHE A CA 1
ATOM 1239 C C . PHE A 1 151 ? 45.706 8.391 -63.331 1.00 77.38 151 PHE A C 1
ATOM 1241 O O . PHE A 1 151 ? 45.211 7.318 -62.977 1.00 77.38 151 PHE A O 1
ATOM 1248 N N . ASP A 1 152 ? 45.534 8.885 -64.558 1.00 83.81 152 ASP A N 1
ATOM 1249 C CA . ASP A 1 152 ? 44.979 8.067 -65.639 1.00 83.81 152 ASP A CA 1
ATOM 1250 C C . ASP A 1 152 ? 46.047 7.035 -66.063 1.00 83.81 152 ASP A C 1
ATOM 1252 O O . ASP A 1 152 ? 47.171 7.428 -66.402 1.00 83.81 152 ASP A O 1
ATOM 1256 N N . PRO A 1 153 ? 45.757 5.718 -66.038 1.00 81.25 153 PRO A N 1
ATOM 1257 C CA . PRO A 1 153 ? 46.692 4.699 -66.509 1.00 81.25 153 PRO A CA 1
ATOM 1258 C C . PRO A 1 153 ? 47.173 4.922 -67.949 1.00 81.25 153 PRO A C 1
ATOM 1260 O O . PRO A 1 153 ? 48.304 4.559 -68.261 1.00 81.25 153 PRO A O 1
ATOM 1263 N N . ILE A 1 154 ? 46.345 5.524 -68.810 1.00 81.25 154 ILE A N 1
ATOM 1264 C CA . ILE A 1 154 ? 46.666 5.799 -70.216 1.00 81.25 154 ILE A CA 1
ATOM 1265 C C . ILE A 1 154 ? 47.653 6.965 -70.315 1.00 81.25 154 ILE A C 1
ATOM 1267 O O . ILE A 1 154 ? 48.659 6.855 -71.009 1.00 81.25 154 ILE A O 1
ATOM 1271 N N . GLU A 1 155 ? 47.411 8.061 -69.591 1.00 82.69 155 GLU A N 1
ATOM 1272 C CA . GLU A 1 155 ? 48.330 9.208 -69.537 1.00 82.69 155 GLU A CA 1
ATOM 1273 C C . GLU A 1 155 ? 49.696 8.779 -68.980 1.00 82.69 155 GLU A C 1
ATOM 1275 O O . GLU A 1 155 ? 50.731 9.050 -69.585 1.00 82.69 155 GLU A O 1
ATOM 1280 N N . ARG A 1 156 ? 49.691 7.983 -67.904 1.00 82.81 156 ARG A N 1
ATOM 1281 C CA . ARG A 1 156 ? 50.891 7.410 -67.278 1.00 82.81 156 ARG A CA 1
ATOM 1282 C C . ARG A 1 156 ? 51.696 6.510 -68.226 1.00 82.81 156 ARG A C 1
ATOM 1284 O O . ARG A 1 156 ? 52.926 6.564 -68.213 1.00 82.81 156 ARG A O 1
ATOM 1291 N N . ASP A 1 157 ? 51.029 5.674 -69.021 1.00 85.44 157 ASP A N 1
ATOM 1292 C CA . ASP A 1 157 ? 51.675 4.788 -70.004 1.00 85.44 157 ASP A CA 1
ATOM 1293 C C . ASP A 1 157 ? 52.205 5.571 -71.219 1.00 85.44 157 ASP A C 1
ATOM 1295 O O . ASP A 1 157 ? 53.283 5.277 -71.744 1.00 85.44 157 ASP A O 1
ATOM 1299 N N . ILE A 1 158 ? 51.521 6.651 -71.613 1.00 86.75 158 ILE A N 1
ATOM 1300 C CA . ILE A 1 158 ? 52.027 7.582 -72.625 1.00 86.75 158 ILE A CA 1
ATOM 1301 C C . ILE A 1 158 ? 53.288 8.299 -72.116 1.00 86.75 158 ILE A C 1
ATOM 1303 O O . ILE A 1 158 ? 54.293 8.333 -72.827 1.00 86.75 158 ILE A O 1
ATOM 1307 N N . GLU A 1 159 ? 53.273 8.828 -70.890 1.00 83.69 159 GLU A N 1
ATOM 1308 C CA . GLU A 1 159 ? 54.414 9.526 -70.283 1.00 83.69 159 GLU A CA 1
ATOM 1309 C C . GLU A 1 159 ? 55.642 8.628 -70.084 1.00 83.69 159 GLU A C 1
ATOM 1311 O O . GLU A 1 159 ? 56.765 9.054 -70.358 1.00 83.69 159 GLU A O 1
ATOM 1316 N N . LEU A 1 160 ? 55.449 7.397 -69.593 1.00 85.88 160 LEU A N 1
ATOM 1317 C CA . LEU A 1 160 ? 56.549 6.502 -69.210 1.00 85.88 160 LEU A CA 1
ATOM 1318 C C . LEU A 1 160 ? 56.967 5.517 -70.310 1.00 85.88 160 LEU A C 1
ATOM 1320 O O . LEU A 1 160 ? 58.123 5.096 -70.334 1.00 85.88 160 LEU A O 1
ATOM 1324 N N . GLY A 1 161 ? 56.049 5.131 -71.197 1.00 87.31 161 GLY A N 1
ATOM 1325 C CA . GLY A 1 161 ? 56.286 4.172 -72.275 1.00 87.31 161 GLY A CA 1
ATOM 1326 C C . GLY A 1 161 ? 56.430 4.848 -73.636 1.00 87.31 161 GLY A C 1
ATOM 1327 O O . GLY A 1 161 ? 57.478 4.745 -74.279 1.00 87.31 161 GLY A O 1
ATOM 1328 N N . PHE A 1 162 ? 55.387 5.555 -74.081 1.00 88.00 162 PHE A N 1
ATOM 1329 C CA . PHE A 1 162 ? 55.327 6.088 -75.447 1.00 88.00 162 PHE A CA 1
ATOM 1330 C C . PHE A 1 162 ? 56.288 7.256 -75.694 1.00 88.00 162 PHE A C 1
ATOM 1332 O O . PHE A 1 162 ? 57.014 7.228 -76.687 1.00 88.00 162 PHE A O 1
ATOM 1339 N N . LEU A 1 163 ? 56.330 8.271 -74.822 1.00 88.75 163 LEU A N 1
ATOM 1340 C CA . LEU A 1 163 ? 57.192 9.441 -75.027 1.00 88.75 163 LEU A CA 1
ATOM 1341 C C . LEU A 1 163 ? 58.690 9.075 -75.045 1.00 88.75 163 LEU A C 1
ATOM 1343 O O . LEU A 1 163 ? 59.366 9.495 -75.985 1.00 88.75 163 LEU A O 1
ATOM 1347 N N . PRO A 1 164 ? 59.235 8.254 -74.121 1.00 94.00 164 PRO A N 1
ATOM 1348 C CA . PRO A 1 164 ? 60.635 7.834 -74.195 1.00 94.00 164 PRO A CA 1
ATOM 1349 C C . PRO A 1 164 ? 60.936 6.980 -75.432 1.00 94.00 164 PRO A C 1
ATOM 1351 O O . PRO A 1 164 ? 61.997 7.134 -76.039 1.00 94.00 164 PRO A O 1
ATOM 1354 N N . TRP A 1 165 ? 60.000 6.116 -75.847 1.00 92.75 165 TRP A N 1
ATOM 1355 C CA . TRP A 1 165 ? 60.131 5.344 -77.084 1.00 92.75 165 TRP A CA 1
ATOM 1356 C C . TRP A 1 165 ? 60.169 6.251 -78.324 1.00 92.75 165 TRP A C 1
ATOM 1358 O O . TRP A 1 165 ? 61.054 6.091 -79.165 1.00 92.75 165 TRP A O 1
ATOM 1368 N N . LEU A 1 166 ? 59.266 7.233 -78.404 1.00 92.50 166 LEU A N 1
ATOM 1369 C CA . LEU A 1 166 ? 59.182 8.188 -79.508 1.00 92.50 166 LEU A CA 1
ATOM 1370 C C . LEU A 1 166 ? 60.445 9.050 -79.601 1.00 92.50 166 LEU A C 1
ATOM 1372 O O . LEU A 1 166 ? 60.997 9.192 -80.689 1.00 92.50 166 LEU A O 1
ATOM 1376 N N . MET A 1 167 ? 60.927 9.587 -78.476 1.00 91.44 167 MET A N 1
ATOM 1377 C CA . MET A 1 167 ? 62.151 10.399 -78.439 1.00 91.44 167 MET A CA 1
ATOM 1378 C C . MET A 1 167 ? 63.371 9.583 -78.889 1.00 91.44 167 MET A C 1
ATOM 1380 O O . MET A 1 167 ? 64.126 10.040 -79.740 1.00 91.44 167 MET A O 1
ATOM 1384 N N . ASN A 1 168 ? 63.502 8.336 -78.425 1.00 92.25 168 ASN A N 1
ATOM 1385 C CA . ASN A 1 168 ? 64.558 7.416 -78.859 1.00 92.25 168 ASN A CA 1
ATOM 1386 C C . ASN A 1 168 ? 64.475 7.062 -80.359 1.00 92.25 168 ASN A C 1
ATOM 1388 O O . ASN A 1 168 ? 65.503 6.886 -81.009 1.00 92.25 168 ASN A O 1
ATOM 1392 N N . GLU A 1 169 ? 63.277 6.948 -80.939 1.00 93.06 169 GLU A N 1
ATOM 1393 C CA . GLU A 1 169 ? 63.135 6.712 -82.382 1.00 93.06 169 GLU A CA 1
ATOM 1394 C C . GLU A 1 169 ? 63.462 7.973 -83.202 1.00 93.06 169 GLU A C 1
ATOM 1396 O O . GLU A 1 169 ? 64.148 7.885 -84.222 1.00 93.06 169 GLU A O 1
ATOM 1401 N N . VAL A 1 170 ? 63.065 9.159 -82.723 1.00 92.81 170 VAL A N 1
ATOM 1402 C CA . VAL A 1 170 ? 63.476 10.447 -83.309 1.00 92.81 170 VAL A CA 1
ATOM 1403 C C . VAL A 1 170 ? 65.000 10.590 -83.275 1.00 92.81 170 VAL A C 1
ATOM 1405 O O . VAL A 1 170 ? 65.590 10.877 -84.320 1.00 92.81 170 VAL A O 1
ATOM 1408 N N . ASP A 1 171 ? 65.647 10.301 -82.143 1.00 92.12 171 ASP A N 1
ATOM 1409 C CA . ASP A 1 171 ? 67.108 10.334 -82.014 1.00 92.12 171 ASP A CA 1
ATOM 1410 C C . ASP A 1 171 ? 67.784 9.390 -83.019 1.00 92.12 171 ASP A C 1
ATOM 1412 O O . ASP A 1 171 ? 68.656 9.838 -83.762 1.00 92.12 171 ASP A O 1
ATOM 1416 N N . LYS A 1 172 ? 67.319 8.140 -83.179 1.00 92.00 172 LYS A N 1
ATOM 1417 C CA . LYS A 1 172 ? 67.829 7.235 -84.233 1.00 92.00 172 LYS A CA 1
ATOM 1418 C C . LYS A 1 172 ? 67.670 7.809 -85.639 1.00 92.00 172 LYS A C 1
ATOM 1420 O O . LYS A 1 172 ? 68.574 7.673 -86.462 1.00 92.00 172 LYS A O 1
ATOM 1425 N N . THR A 1 173 ? 66.534 8.432 -85.969 1.00 91.56 173 THR A N 1
ATOM 1426 C CA . THR A 1 173 ? 66.373 9.054 -87.300 1.00 91.56 173 THR A CA 1
ATOM 1427 C C . THR A 1 173 ? 67.320 10.240 -87.495 1.00 91.56 173 THR A C 1
ATOM 1429 O O . THR A 1 173 ? 67.839 10.435 -88.599 1.00 91.56 173 THR A O 1
ATOM 1432 N N . MET A 1 174 ? 67.615 10.987 -86.428 1.00 89.44 174 MET A N 1
ATOM 1433 C CA . MET A 1 174 ? 68.590 12.073 -86.440 1.00 89.44 174 MET A CA 1
ATOM 1434 C C . MET A 1 174 ? 70.030 11.550 -86.550 1.00 89.44 174 MET A C 1
ATOM 1436 O O . MET A 1 174 ? 70.793 12.091 -87.349 1.00 89.44 174 MET A O 1
ATOM 1440 N N . GLU A 1 175 ? 70.383 10.461 -85.860 1.00 90.62 175 GLU A N 1
ATOM 1441 C CA . GLU A 1 175 ? 71.662 9.754 -86.014 1.00 90.62 175 GLU A CA 1
ATOM 1442 C C . GLU A 1 175 ? 71.840 9.227 -87.442 1.00 90.62 175 GLU A C 1
ATOM 1444 O O . GLU A 1 175 ? 72.850 9.523 -88.080 1.00 90.62 175 GLU A O 1
ATOM 1449 N N . HIS A 1 176 ? 70.843 8.532 -88.003 1.00 90.31 176 HIS A N 1
ATOM 1450 C CA . HIS A 1 176 ? 70.870 8.090 -89.400 1.00 90.31 176 HIS A CA 1
ATOM 1451 C C . HIS A 1 176 ? 71.013 9.272 -90.375 1.00 90.31 176 HIS A C 1
ATOM 1453 O O . HIS A 1 176 ? 71.758 9.175 -91.352 1.00 90.31 176 HIS A O 1
ATOM 1459 N N . SER A 1 177 ? 70.362 10.410 -90.107 1.00 88.62 177 SER A N 1
ATOM 1460 C CA . SER A 1 177 ? 70.525 11.633 -90.905 1.00 88.62 177 SER A CA 1
ATOM 1461 C C . SER A 1 177 ? 71.924 12.246 -90.762 1.00 88.62 177 SER A C 1
ATOM 1463 O O . SER A 1 177 ? 72.499 12.696 -91.755 1.00 88.62 177 SER A O 1
ATOM 1465 N N . MET A 1 178 ? 72.512 12.231 -89.561 1.00 87.19 178 MET A N 1
ATOM 1466 C CA . MET A 1 178 ? 73.888 12.673 -89.323 1.00 87.19 178 MET A CA 1
ATOM 1467 C C . MET A 1 178 ? 74.903 11.768 -90.021 1.00 87.19 178 MET A C 1
ATOM 1469 O O . MET A 1 178 ? 75.781 12.286 -90.704 1.00 87.19 178 MET A O 1
ATOM 1473 N N . VAL A 1 179 ? 74.763 10.444 -89.919 1.00 90.00 179 VAL A N 1
ATOM 1474 C CA . VAL A 1 179 ? 75.615 9.472 -90.625 1.00 90.00 179 VAL A CA 1
ATOM 1475 C C . VAL A 1 179 ? 75.457 9.615 -92.141 1.00 90.00 179 VAL A C 1
ATOM 1477 O O . VAL A 1 179 ? 76.448 9.646 -92.863 1.00 90.00 179 VAL A O 1
ATOM 1480 N N . GLY A 1 180 ? 74.231 9.795 -92.642 1.00 88.81 180 GLY A N 1
ATOM 1481 C CA . GLY A 1 180 ? 73.987 10.079 -94.058 1.00 88.81 180 GLY A CA 1
ATOM 1482 C C . GLY A 1 180 ? 74.681 11.362 -94.532 1.00 88.81 180 GLY A C 1
ATOM 1483 O O . GLY A 1 180 ? 75.292 11.371 -95.601 1.00 88.81 180 GLY A O 1
ATOM 1484 N N . ARG A 1 181 ? 74.654 12.429 -93.720 1.00 88.81 181 ARG A N 1
ATOM 1485 C CA . ARG A 1 181 ? 75.367 13.688 -93.997 1.00 88.81 181 ARG A CA 1
ATOM 1486 C C . ARG A 1 181 ? 76.886 13.527 -93.945 1.00 88.81 181 ARG A C 1
ATOM 1488 O O . ARG A 1 181 ? 77.552 14.015 -94.850 1.00 88.81 181 ARG A O 1
ATOM 1495 N N . THR A 1 182 ? 77.448 12.827 -92.956 1.00 88.31 182 THR A N 1
ATOM 1496 C CA . THR A 1 182 ? 78.908 12.634 -92.870 1.00 88.31 182 THR A CA 1
ATOM 1497 C C . THR A 1 182 ? 79.439 11.735 -93.982 1.00 88.31 182 THR A C 1
ATOM 1499 O O . THR A 1 182 ? 80.489 12.039 -94.542 1.00 88.31 182 THR A O 1
ATOM 1502 N N . VAL A 1 183 ? 78.707 10.685 -94.369 1.00 88.81 183 VAL A N 1
ATOM 1503 C CA . VAL A 1 183 ? 79.047 9.851 -95.534 1.00 88.81 183 VAL A CA 1
ATOM 1504 C C . VAL A 1 183 ? 78.959 10.662 -96.828 1.00 88.81 183 VAL A C 1
ATOM 1506 O O . VAL A 1 183 ? 79.859 10.559 -97.660 1.00 88.81 183 VAL A O 1
ATOM 1509 N N . LEU A 1 184 ? 77.938 11.511 -96.994 1.00 90.12 184 LEU A N 1
ATOM 1510 C CA . LEU A 1 184 ? 77.838 12.409 -98.148 1.00 90.12 184 LEU A CA 1
ATOM 1511 C C . LEU A 1 184 ? 79.006 13.409 -98.196 1.00 90.12 184 LEU A C 1
ATOM 1513 O O . LEU A 1 184 ? 79.617 13.565 -99.251 1.00 90.12 184 LEU A O 1
ATOM 1517 N N . ASP A 1 18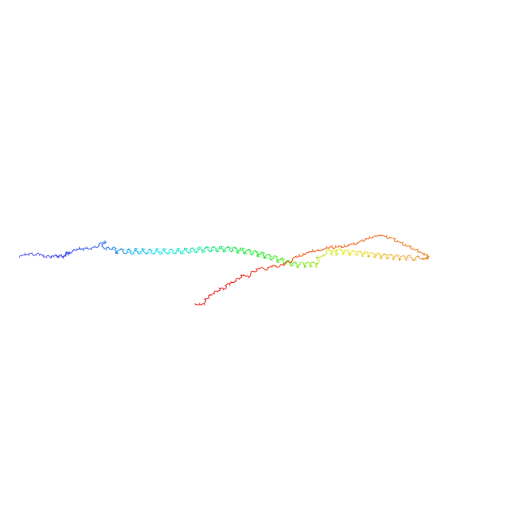5 ? 79.370 14.024 -97.069 1.00 87.75 185 ASP A N 1
ATOM 1518 C CA . ASP A 1 185 ? 80.531 14.917 -96.966 1.00 87.75 185 ASP A CA 1
ATOM 1519 C C . ASP A 1 185 ? 81.851 14.193 -97.276 1.00 87.75 185 ASP A C 1
ATOM 1521 O O . ASP A 1 185 ? 82.711 14.750 -97.960 1.00 87.75 185 ASP A O 1
ATOM 1525 N N . MET A 1 186 ? 82.025 12.948 -96.816 1.00 86.69 186 MET A N 1
ATOM 1526 C CA . MET A 1 186 ? 83.180 12.114 -97.175 1.00 86.69 186 MET A CA 1
ATOM 1527 C C . MET A 1 186 ? 83.213 11.823 -98.679 1.00 86.69 186 MET A C 1
ATOM 1529 O O . MET A 1 186 ? 84.262 11.981 -99.300 1.00 86.69 186 MET A O 1
ATOM 1533 N N . LEU A 1 187 ? 82.073 11.473 -99.281 1.00 86.62 187 LEU A N 1
ATOM 1534 C CA . LEU A 1 187 ? 81.970 11.205 -100.716 1.00 86.62 187 LEU A CA 1
ATOM 1535 C C . LEU A 1 187 ? 82.260 12.465 -101.549 1.00 86.62 187 LEU A C 1
ATOM 1537 O O . LEU A 1 187 ? 82.945 12.394 -102.567 1.00 86.62 187 LEU A O 1
ATOM 1541 N N . ILE A 1 188 ? 81.784 13.633 -101.103 1.00 86.94 188 ILE A N 1
ATOM 1542 C CA . ILE A 1 188 ? 82.084 14.931 -101.722 1.00 86.94 188 ILE A CA 1
ATOM 1543 C C . ILE A 1 188 ? 83.586 15.224 -101.635 1.00 86.94 188 ILE A C 1
ATOM 1545 O O . ILE A 1 188 ? 84.179 15.590 -102.651 1.00 86.94 188 ILE A O 1
ATOM 1549 N N . ARG A 1 189 ? 84.221 15.018 -100.471 1.00 86.25 189 ARG A N 1
ATOM 1550 C CA . ARG A 1 189 ? 85.679 15.173 -100.310 1.00 86.25 189 ARG A CA 1
ATOM 1551 C C . ARG A 1 189 ? 86.447 14.247 -101.250 1.00 86.25 189 ARG A C 1
ATOM 1553 O O . ARG A 1 189 ? 87.304 14.733 -101.980 1.00 86.25 189 ARG A O 1
ATOM 1560 N N . GLU A 1 190 ? 86.091 12.964 -101.311 1.00 85.31 190 GLU A N 1
ATOM 1561 C CA . GLU A 1 190 ? 86.760 11.993 -102.185 1.00 85.31 190 GLU A CA 1
ATOM 1562 C C . GLU A 1 190 ? 86.574 12.331 -103.677 1.00 85.31 190 GLU A C 1
ATOM 1564 O O . GLU A 1 190 ? 87.509 12.221 -104.468 1.00 85.31 190 GLU A O 1
ATOM 1569 N N . VAL A 1 191 ? 85.392 12.801 -104.091 1.00 86.06 191 VAL A N 1
ATOM 1570 C CA . VAL A 1 191 ? 85.154 13.255 -105.473 1.00 86.06 191 VAL A CA 1
ATOM 1571 C C . VAL A 1 191 ? 85.953 14.521 -105.797 1.00 86.06 191 VAL A C 1
ATOM 1573 O O . VAL A 1 191 ? 86.458 14.641 -106.915 1.00 86.06 191 VAL A O 1
ATOM 1576 N N . VAL A 1 192 ? 86.097 15.455 -104.852 1.00 85.00 192 VAL A N 1
ATOM 1577 C CA . VAL A 1 192 ? 86.937 16.654 -105.014 1.00 85.00 192 VAL A CA 1
ATOM 1578 C C . VAL A 1 192 ? 88.420 16.278 -105.099 1.00 85.00 192 VAL A C 1
ATOM 1580 O O . VAL A 1 192 ? 89.109 16.765 -105.992 1.00 85.00 192 VAL A O 1
ATOM 1583 N N . GLU A 1 193 ? 88.894 15.362 -104.256 1.00 80.75 193 GLU A N 1
ATOM 1584 C CA . GLU A 1 193 ? 90.277 14.870 -104.237 1.00 80.75 193 GLU A CA 1
ATOM 1585 C C . GLU A 1 193 ? 90.619 14.057 -105.497 1.00 80.75 193 GLU A C 1
ATOM 1587 O O . GLU A 1 193 ? 91.620 14.324 -106.160 1.00 80.75 193 GLU A O 1
ATOM 1592 N N . ARG A 1 194 ? 89.735 13.149 -105.937 1.00 80.44 194 ARG A N 1
ATOM 1593 C CA . ARG A 1 194 ? 89.870 12.473 -107.239 1.00 80.44 194 ARG A CA 1
ATOM 1594 C C . ARG A 1 194 ? 89.880 13.472 -108.394 1.00 80.44 194 ARG A C 1
ATOM 1596 O O . ARG A 1 194 ? 90.659 13.292 -109.326 1.00 80.44 194 ARG A O 1
ATOM 1603 N N . ARG A 1 195 ? 89.049 14.525 -108.354 1.00 77.38 195 ARG A N 1
ATOM 1604 C CA . ARG A 1 195 ? 89.072 15.581 -109.380 1.00 77.38 195 ARG A CA 1
ATOM 1605 C C . ARG A 1 195 ? 90.405 16.324 -109.381 1.00 77.38 195 ARG A C 1
ATOM 1607 O O . ARG A 1 195 ? 90.971 16.467 -110.460 1.00 77.38 195 ARG A O 1
ATOM 1614 N N . LEU A 1 196 ? 90.921 16.716 -108.215 1.00 76.62 196 LEU A N 1
ATOM 1615 C CA . LEU A 1 196 ? 92.235 17.348 -108.058 1.00 76.62 196 LEU A CA 1
ATOM 1616 C C . LEU A 1 196 ? 93.346 16.475 -108.669 1.00 76.62 196 LEU A C 1
ATOM 1618 O O . LEU A 1 196 ? 94.037 16.925 -109.580 1.00 76.62 196 LEU A O 1
ATOM 1622 N N . ASN A 1 197 ? 93.398 15.190 -108.309 1.00 70.44 197 ASN A N 1
ATOM 1623 C CA . ASN A 1 197 ? 94.349 14.223 -108.872 1.00 70.44 197 ASN A CA 1
ATOM 1624 C C . ASN A 1 197 ? 94.188 14.047 -110.399 1.00 70.44 197 ASN A C 1
ATOM 1626 O O . ASN A 1 197 ? 95.174 13.895 -111.119 1.00 70.44 197 ASN A O 1
ATOM 1630 N N . THR A 1 198 ? 92.961 14.100 -110.940 1.00 68.69 198 THR A N 1
ATOM 1631 C CA . THR A 1 198 ? 92.757 14.079 -112.404 1.00 68.69 198 THR A CA 1
ATOM 1632 C C . THR A 1 198 ? 93.114 15.386 -113.108 1.00 68.69 198 THR A C 1
ATOM 1634 O O . THR A 1 198 ? 93.289 15.351 -114.324 1.00 68.69 198 THR A O 1
ATOM 1637 N N . TYR A 1 199 ? 93.218 16.516 -112.401 1.00 65.44 199 TYR A N 1
ATOM 1638 C CA . TYR A 1 199 ? 93.798 17.741 -112.956 1.00 65.44 199 TYR A CA 1
ATOM 1639 C C . TYR A 1 199 ? 95.327 17.644 -112.982 1.00 65.44 199 TYR A C 1
ATOM 1641 O O . TYR A 1 199 ? 95.910 17.910 -114.030 1.00 65.44 199 TYR A O 1
ATOM 1649 N N . GLU A 1 200 ? 95.959 17.138 -111.917 1.00 57.94 200 GLU A N 1
ATOM 1650 C CA . GLU A 1 200 ? 97.408 16.865 -111.894 1.00 57.94 200 GLU A CA 1
ATOM 1651 C C . GLU A 1 200 ? 97.834 15.858 -112.982 1.00 57.94 200 GLU A C 1
ATOM 1653 O O . GLU A 1 200 ? 98.862 16.037 -113.626 1.00 57.94 200 GLU A O 1
ATOM 1658 N N . GLN A 1 201 ? 97.008 14.847 -113.287 1.00 51.56 201 GLN A N 1
ATOM 1659 C CA . GLN A 1 201 ? 97.252 13.920 -114.407 1.00 51.56 201 GLN A CA 1
ATOM 1660 C C . GLN A 1 201 ? 96.891 14.473 -115.804 1.00 51.56 201 GLN A C 1
ATOM 1662 O O . GLN A 1 201 ? 97.148 13.796 -116.801 1.00 51.56 201 GLN A O 1
ATOM 1667 N N . LYS A 1 202 ? 96.281 15.664 -115.920 1.00 51.25 202 LYS A N 1
ATOM 1668 C CA . LYS A 1 202 ? 95.813 16.231 -117.205 1.00 51.25 202 LYS A CA 1
ATOM 1669 C C . LYS A 1 202 ? 96.605 17.419 -117.738 1.00 51.25 202 LYS A C 1
ATOM 1671 O O . LYS A 1 202 ? 96.316 17.851 -118.855 1.00 51.25 202 LYS A O 1
ATOM 1676 N N . GLU A 1 203 ? 97.647 17.877 -117.048 1.00 41.50 203 GLU A N 1
ATOM 1677 C CA . GLU A 1 203 ? 98.628 18.777 -117.679 1.00 41.50 203 GLU A CA 1
ATOM 1678 C C . GLU A 1 203 ? 99.395 18.087 -118.829 1.00 41.50 203 GLU A C 1
ATOM 1680 O O . GLU A 1 203 ? 99.930 18.752 -119.712 1.00 41.50 203 GLU A O 1
ATOM 1685 N N . ASP A 1 204 ? 99.377 16.749 -118.887 1.00 37.69 204 ASP A N 1
ATOM 1686 C CA . ASP A 1 204 ? 100.278 15.957 -119.729 1.00 37.69 204 ASP A CA 1
ATOM 1687 C C . ASP A 1 204 ? 99.668 15.405 -121.043 1.00 37.69 204 ASP A C 1
ATOM 1689 O O . ASP A 1 204 ? 100.219 14.452 -121.597 1.00 37.69 204 ASP A O 1
ATOM 1693 N N . LYS A 1 205 ? 98.541 15.965 -121.544 1.00 31.58 205 LYS A N 1
ATOM 1694 C CA . LYS A 1 205 ? 98.154 16.091 -122.989 1.00 31.58 205 LYS A CA 1
ATOM 1695 C C . LYS A 1 205 ? 96.679 16.502 -123.218 1.00 31.58 205 LYS A C 1
ATOM 1697 O O . LYS A 1 205 ? 95.757 15.692 -123.158 1.00 31.58 205 LYS A O 1
ATOM 1702 N N . HIS A 1 206 ? 96.490 17.762 -123.614 1.00 27.30 206 HIS A N 1
ATOM 1703 C CA . HIS A 1 206 ? 95.386 18.263 -124.463 1.00 27.30 206 HIS A CA 1
ATOM 1704 C C . HIS A 1 206 ? 95.689 17.949 -125.965 1.00 27.30 206 HIS A C 1
ATOM 1706 O O . HIS A 1 206 ? 96.791 17.452 -126.215 1.00 27.30 206 HIS A O 1
ATOM 1712 N N . PRO A 1 207 ? 94.855 18.289 -126.992 1.00 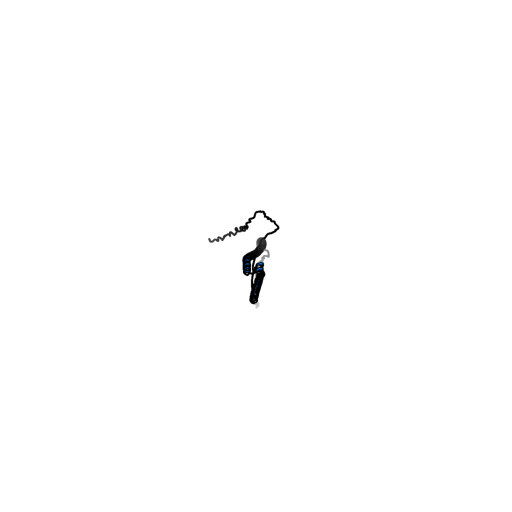43.62 207 PRO A N 1
ATOM 1713 C CA . PRO A 1 207 ? 93.538 18.969 -126.985 1.00 43.62 207 PRO A CA 1
ATOM 1714 C C . PRO A 1 207 ? 92.435 18.405 -127.957 1.00 43.62 207 PRO A C 1
ATOM 1716 O O . PRO A 1 207 ? 92.713 17.556 -128.788 1.00 43.62 207 PRO A O 1
ATOM 1719 N N . PHE A 1 208 ? 91.195 18.936 -127.837 1.00 26.70 208 PHE A N 1
ATOM 1720 C CA . PHE A 1 208 ? 90.211 19.422 -128.864 1.00 26.70 208 PHE A CA 1
ATOM 1721 C C . PHE A 1 208 ? 90.156 18.840 -130.324 1.00 26.70 208 PHE A C 1
ATOM 1723 O O . PHE A 1 208 ? 91.184 18.502 -130.885 1.00 26.70 208 PHE A O 1
ATOM 1730 N N . LEU A 1 209 ? 89.033 18.787 -131.085 1.00 30.20 209 LEU A N 1
ATOM 1731 C CA . LEU A 1 209 ? 87.767 19.574 -131.117 1.00 30.20 209 LEU A CA 1
ATOM 1732 C C . LEU A 1 209 ? 86.627 18.887 -131.959 1.00 30.20 209 LEU A C 1
ATOM 1734 O O . LEU A 1 209 ? 86.860 17.897 -132.645 1.00 30.20 209 LEU A O 1
ATOM 1738 N N . LYS A 1 210 ? 85.409 19.467 -131.907 1.00 27.38 210 LYS A N 1
ATOM 1739 C CA . LYS A 1 210 ? 84.160 19.276 -132.725 1.00 27.38 210 LYS A CA 1
ATOM 1740 C C . LYS A 1 210 ? 84.324 19.776 -134.203 1.00 27.38 210 LYS A C 1
ATOM 1742 O O . LYS A 1 210 ? 85.402 20.331 -134.425 1.00 27.38 210 LYS A O 1
ATOM 1747 N N . PRO A 1 211 ? 83.363 19.696 -135.190 1.00 43.69 211 PRO A N 1
ATOM 1748 C CA . PRO A 1 211 ? 81.884 19.950 -135.122 1.00 43.69 211 PRO A CA 1
ATOM 1749 C C . PRO A 1 211 ? 80.929 19.063 -136.013 1.00 43.69 211 PRO A C 1
ATOM 1751 O O . PRO A 1 211 ? 81.400 18.313 -136.855 1.00 43.69 211 PRO A O 1
ATOM 1754 N N . GLU A 1 212 ? 79.637 18.888 -135.656 1.00 29.83 212 GLU A N 1
ATOM 1755 C CA . GLU A 1 212 ? 78.353 19.484 -136.184 1.00 29.83 212 GLU A CA 1
ATOM 1756 C C . GLU A 1 212 ? 77.793 18.935 -137.529 1.00 29.83 212 GLU A C 1
ATOM 1758 O O . GLU A 1 212 ? 78.489 18.991 -138.534 1.00 29.83 212 GLU A O 1
ATOM 1763 N N . ASP A 1 213 ? 76.530 18.450 -137.538 1.00 29.86 213 ASP A N 1
ATOM 1764 C CA . ASP A 1 213 ? 75.388 18.942 -138.370 1.00 29.86 213 ASP A CA 1
ATOM 1765 C C . ASP A 1 213 ? 74.138 18.009 -138.339 1.00 29.86 213 ASP A C 1
ATOM 1767 O O . ASP A 1 213 ? 74.273 16.787 -138.324 1.00 29.86 213 ASP A O 1
ATOM 1771 N N . GLY A 1 214 ? 72.915 18.572 -138.439 1.00 27.58 214 GLY A N 1
ATOM 1772 C CA . GLY A 1 214 ? 71.728 17.866 -138.997 1.00 27.58 214 GLY A CA 1
ATOM 1773 C C . GLY A 1 214 ? 70.526 17.524 -138.063 1.00 27.58 214 GLY A C 1
ATOM 1774 O O . GLY A 1 214 ? 70.747 16.939 -137.005 1.00 27.58 214 GLY A O 1
ATOM 1775 N N . PRO A 1 215 ? 69.245 17.818 -138.431 1.00 47.44 215 PRO A N 1
ATOM 1776 C CA . PRO A 1 215 ? 68.084 17.744 -137.510 1.00 47.44 215 PRO A CA 1
ATOM 1777 C C . PRO A 1 215 ? 66.918 16.783 -137.895 1.00 47.44 215 PRO A C 1
ATOM 1779 O O . PRO A 1 215 ? 66.788 16.380 -139.049 1.00 47.44 215 PRO A O 1
ATOM 1782 N N . GLY A 1 216 ? 65.981 16.523 -136.958 1.00 28.23 216 GLY A N 1
ATOM 1783 C CA . GLY A 1 216 ? 64.639 15.945 -137.228 1.00 28.23 216 GLY A CA 1
ATOM 1784 C C . GLY A 1 216 ? 63.910 15.323 -136.008 1.00 28.23 216 GLY A C 1
ATOM 1785 O O . GLY A 1 216 ? 64.536 14.617 -135.228 1.00 28.23 216 GLY A O 1
ATOM 1786 N N . GLY A 1 217 ? 62.597 15.579 -135.831 1.00 25.48 217 GLY A N 1
ATOM 1787 C CA . GLY A 1 217 ? 61.703 14.916 -134.834 1.00 25.48 217 GLY A CA 1
ATOM 1788 C C . GLY A 1 217 ? 60.919 13.721 -135.431 1.00 25.48 217 GLY A C 1
ATOM 1789 O O . GLY A 1 217 ? 61.389 13.211 -136.447 1.00 25.48 217 GLY A O 1
ATOM 1790 N N . PRO A 1 218 ? 59.718 13.297 -134.936 1.00 43.50 218 PRO A N 1
ATOM 1791 C CA . PRO A 1 218 ? 58.869 13.784 -133.822 1.00 43.50 218 PRO A CA 1
ATOM 1792 C C . PRO A 1 218 ? 58.368 12.649 -132.849 1.00 43.50 218 PRO A C 1
ATOM 1794 O O . PRO A 1 218 ? 59.013 11.614 -132.746 1.00 43.50 218 PRO A O 1
ATOM 1797 N N . GLY A 1 219 ? 57.250 12.845 -132.106 1.00 28.02 219 GLY A N 1
ATOM 1798 C CA . GLY A 1 219 ? 56.613 11.872 -131.158 1.00 28.02 219 GLY A CA 1
ATOM 1799 C C . GLY A 1 219 ? 55.833 10.697 -131.814 1.00 28.02 219 GLY A C 1
ATOM 1800 O O . GLY A 1 219 ? 56.100 10.459 -132.992 1.00 28.02 219 GLY A O 1
ATOM 1801 N N . PRO A 1 220 ? 54.855 9.984 -131.162 1.00 45.12 220 PRO A N 1
ATOM 1802 C CA . PRO A 1 220 ? 53.923 10.441 -130.093 1.00 45.12 220 PRO A CA 1
ATOM 1803 C C . PRO A 1 220 ? 53.466 9.380 -129.014 1.00 45.12 220 PRO A C 1
ATOM 1805 O O . PRO A 1 220 ? 53.976 8.272 -128.995 1.00 45.12 220 PRO A O 1
ATOM 1808 N N . MET A 1 221 ? 52.478 9.745 -128.156 1.00 33.06 221 MET A N 1
ATOM 1809 C CA . MET A 1 221 ? 51.343 8.968 -127.535 1.00 33.06 221 MET A CA 1
ATOM 1810 C C . MET A 1 221 ? 51.503 7.446 -127.212 1.00 33.06 221 MET A C 1
ATOM 1812 O O . MET A 1 221 ? 51.888 6.680 -128.086 1.00 33.06 221 MET A O 1
ATOM 1816 N N . ARG A 1 222 ? 51.026 6.882 -126.074 1.00 29.34 222 ARG A N 1
ATOM 1817 C CA . ARG A 1 222 ? 49.588 6.749 -125.690 1.00 29.34 222 ARG A CA 1
ATOM 1818 C C . ARG A 1 222 ? 49.356 6.005 -124.335 1.00 29.34 222 ARG A C 1
ATOM 1820 O O . ARG A 1 222 ? 50.127 5.111 -124.005 1.00 29.34 222 ARG A O 1
ATOM 1827 N N . ASP A 1 223 ? 48.240 6.316 -123.658 1.00 33.94 223 ASP A N 1
ATOM 1828 C CA . ASP A 1 223 ? 47.524 5.552 -122.590 1.00 33.94 223 ASP A CA 1
ATOM 1829 C C . ASP A 1 223 ? 47.009 4.152 -123.056 1.00 33.94 223 ASP A C 1
ATOM 1831 O O . ASP A 1 223 ? 46.964 3.949 -124.280 1.00 33.94 223 ASP A O 1
ATOM 1835 N N . PRO A 1 224 ? 46.635 3.168 -122.178 1.00 43.59 224 PRO A N 1
ATOM 1836 C CA . PRO A 1 224 ? 45.389 3.140 -121.345 1.00 43.59 224 PRO A CA 1
ATOM 1837 C C . PRO A 1 224 ? 45.557 2.646 -119.873 1.00 43.59 224 PRO A C 1
ATOM 1839 O O . PRO A 1 224 ? 46.463 1.876 -119.581 1.00 43.59 224 PRO A O 1
ATOM 1842 N N . THR A 1 225 ? 44.808 3.116 -118.855 1.00 30.03 225 THR A N 1
ATOM 1843 C CA . THR A 1 225 ? 43.359 2.943 -118.517 1.00 30.03 225 THR A CA 1
ATOM 1844 C C . THR A 1 225 ? 42.951 1.522 -118.064 1.00 30.03 225 THR A C 1
ATOM 1846 O O . THR A 1 225 ? 43.207 0.578 -118.805 1.00 30.03 225 THR A O 1
ATOM 1849 N N . THR A 1 226 ? 42.247 1.373 -116.915 1.00 30.14 226 THR A N 1
ATOM 1850 C CA . THR A 1 226 ? 40.885 0.752 -116.746 1.00 30.14 226 THR A CA 1
ATOM 1851 C C . THR A 1 226 ? 40.531 0.402 -115.276 1.00 30.14 226 THR A C 1
ATOM 1853 O O . THR A 1 226 ? 41.280 -0.333 -114.642 1.00 30.14 226 THR A O 1
ATOM 1856 N N . GLY A 1 227 ? 39.330 0.807 -114.818 1.00 28.16 227 GLY A N 1
ATOM 1857 C CA . GLY A 1 227 ? 38.517 0.133 -113.773 1.00 28.16 227 GLY A CA 1
ATOM 1858 C C . GLY A 1 227 ? 38.744 0.542 -112.301 1.00 28.16 227 GLY A C 1
ATOM 1859 O O . GLY A 1 227 ? 39.877 0.795 -111.908 1.00 28.16 227 GLY A O 1
ATOM 1860 N N . ASP A 1 228 ? 37.728 0.599 -111.427 1.00 34.16 228 ASP A N 1
ATOM 1861 C CA . ASP A 1 228 ? 36.271 0.401 -111.615 1.00 34.16 228 ASP A CA 1
ATOM 1862 C C . ASP A 1 228 ? 35.454 1.149 -110.518 1.00 34.16 228 ASP A C 1
ATOM 1864 O O . ASP A 1 228 ? 36.039 1.676 -109.568 1.00 34.16 228 ASP A O 1
ATOM 1868 N N . GLU A 1 229 ? 34.129 1.256 -110.677 1.00 29.70 229 GLU A N 1
ATOM 1869 C CA . GLU A 1 229 ? 33.226 2.197 -109.972 1.00 29.70 229 GLU A CA 1
ATOM 1870 C C . GLU A 1 229 ? 32.490 1.652 -108.705 1.00 29.70 229 GLU A C 1
ATOM 1872 O O . GLU A 1 229 ? 32.717 0.535 -108.247 1.00 29.70 229 GLU A O 1
ATOM 1877 N N . PHE A 1 230 ? 31.537 2.468 -108.210 1.00 28.78 230 PHE A N 1
ATOM 1878 C CA . PHE A 1 230 ? 30.470 2.254 -107.203 1.00 28.78 230 PHE A CA 1
ATOM 1879 C C . PHE A 1 230 ? 30.851 2.455 -105.713 1.00 28.78 230 PHE A C 1
ATOM 1881 O O . PHE A 1 230 ? 31.736 1.789 -105.192 1.00 28.78 230 PHE A O 1
ATOM 1888 N N . GLN A 1 231 ? 30.328 3.432 -104.941 1.00 31.97 231 GLN A N 1
ATOM 1889 C CA . GLN A 1 231 ? 28.974 4.025 -104.763 1.00 31.97 231 GLN A CA 1
ATOM 1890 C C . GLN A 1 231 ? 28.046 3.172 -103.873 1.00 31.97 231 GLN A C 1
ATOM 1892 O O . GLN A 1 231 ? 27.671 2.080 -104.271 1.00 31.97 231 GLN A O 1
ATOM 1897 N N . GLU A 1 232 ? 27.628 3.683 -102.699 1.00 31.31 232 GLU A N 1
ATOM 1898 C CA . GLU A 1 232 ? 26.269 4.225 -102.447 1.00 31.31 232 GLU A CA 1
ATOM 1899 C C . GLU A 1 232 ? 26.088 4.722 -100.983 1.00 31.31 232 GLU A C 1
ATOM 1901 O O . GLU A 1 232 ? 26.936 4.523 -100.116 1.00 31.31 232 GLU A O 1
ATOM 1906 N N . GLN A 1 233 ? 24.994 5.445 -100.730 1.00 38.69 233 GLN A N 1
ATOM 1907 C CA . GLN A 1 233 ? 24.585 6.076 -99.467 1.00 38.69 233 GLN A CA 1
ATOM 1908 C C . GLN A 1 233 ? 23.686 5.149 -98.621 1.00 38.69 233 GLN A C 1
ATOM 1910 O O . GLN A 1 233 ? 23.015 4.277 -99.170 1.00 38.69 233 GLN A O 1
ATOM 1915 N N . ARG A 1 234 ? 23.518 5.429 -97.313 1.00 29.64 234 ARG A N 1
ATOM 1916 C CA . ARG A 1 234 ? 22.258 5.109 -96.602 1.00 29.64 234 ARG A CA 1
ATOM 1917 C C . ARG A 1 234 ? 21.992 5.966 -95.362 1.00 29.64 234 ARG A C 1
ATOM 1919 O O . ARG A 1 234 ? 22.887 6.619 -94.836 1.00 29.64 234 ARG A O 1
ATOM 1926 N N . SER A 1 235 ? 20.723 5.984 -94.955 1.00 31.31 235 SER A N 1
ATOM 1927 C CA . SER A 1 235 ? 20.084 6.974 -94.080 1.00 31.31 235 SER A CA 1
ATOM 1928 C C . SER A 1 235 ? 19.351 6.362 -92.863 1.00 31.31 235 SER A C 1
ATOM 1930 O O . SER A 1 235 ? 19.228 5.146 -92.740 1.00 31.31 235 SER A O 1
ATOM 1932 N N . LEU A 1 236 ? 18.898 7.256 -91.969 1.00 36.97 236 LEU A N 1
ATOM 1933 C CA . LEU A 1 236 ? 18.148 7.080 -90.698 1.00 36.97 236 LEU A CA 1
ATOM 1934 C C . LEU A 1 236 ? 16.780 6.348 -90.881 1.00 36.97 236 LEU A C 1
ATOM 1936 O O . LEU A 1 236 ? 16.351 6.249 -92.034 1.00 36.97 236 LEU A O 1
ATOM 1940 N N . PRO A 1 237 ? 16.050 5.879 -89.822 1.00 40.91 237 PRO A N 1
ATOM 1941 C CA . PRO A 1 237 ? 15.253 6.765 -88.925 1.00 40.91 237 PRO A CA 1
ATOM 1942 C C . PRO A 1 237 ? 14.947 6.291 -87.460 1.00 40.91 237 PRO A C 1
ATOM 1944 O O . PRO A 1 237 ? 15.191 5.148 -87.096 1.00 40.91 237 PRO A O 1
ATOM 1947 N N . SER A 1 238 ? 14.423 7.242 -86.658 1.00 30.88 238 SER A N 1
ATOM 1948 C CA . SER A 1 238 ? 13.262 7.295 -85.705 1.00 30.88 238 SER A CA 1
ATOM 1949 C C . SER A 1 238 ? 12.557 6.003 -85.181 1.00 30.88 238 SER A C 1
ATOM 1951 O O . SER A 1 238 ? 12.679 4.954 -85.794 1.00 30.88 238 SER A O 1
ATOM 1953 N N . THR A 1 239 ? 11.729 5.961 -84.111 1.00 27.92 239 THR A N 1
ATOM 1954 C CA . THR A 1 239 ? 10.963 6.965 -83.294 1.00 27.92 239 THR A CA 1
ATOM 1955 C C . THR A 1 239 ? 10.655 6.369 -81.873 1.00 27.92 239 THR A C 1
ATOM 1957 O O . THR A 1 239 ? 10.973 5.204 -81.666 1.00 27.92 239 THR A O 1
ATOM 1960 N N . GLU A 1 240 ? 10.192 7.084 -80.823 1.00 30.55 240 GLU A N 1
ATOM 1961 C CA . GLU A 1 240 ? 8.785 7.194 -80.299 1.00 30.55 240 GLU A CA 1
ATOM 1962 C C . GLU A 1 240 ? 8.754 7.733 -78.819 1.00 30.55 240 GLU A C 1
ATOM 1964 O O . GLU A 1 240 ? 9.808 8.016 -78.252 1.00 30.55 240 GLU A O 1
ATOM 1969 N N . ALA A 1 241 ? 7.563 7.897 -78.201 1.00 33.53 241 ALA A N 1
ATOM 1970 C CA . ALA A 1 241 ? 7.250 8.262 -76.785 1.00 33.53 241 ALA A CA 1
ATOM 1971 C C . ALA A 1 241 ? 5.843 7.675 -76.409 1.00 33.53 241 ALA A C 1
ATOM 1973 O O . ALA A 1 241 ? 5.345 6.919 -77.246 1.00 33.53 241 ALA A O 1
ATOM 1974 N N . PRO A 1 242 ? 5.091 8.014 -75.317 1.00 56.59 242 PRO A N 1
ATOM 1975 C CA . PRO A 1 242 ? 5.349 8.619 -73.984 1.00 56.59 242 PRO A CA 1
ATOM 1976 C C . PRO A 1 242 ? 4.723 7.776 -72.811 1.00 56.59 242 PRO A C 1
ATOM 1978 O O . PRO A 1 242 ? 4.309 6.655 -73.064 1.00 56.59 242 PRO A O 1
ATOM 1981 N N . TYR A 1 243 ? 4.628 8.292 -71.561 1.00 33.91 243 TYR A N 1
ATOM 1982 C CA . TYR A 1 243 ? 3.567 8.081 -70.515 1.00 33.91 243 TYR A CA 1
ATOM 1983 C C . TYR A 1 243 ? 4.062 8.534 -69.110 1.00 33.91 243 TYR A C 1
ATOM 1985 O O . TYR A 1 243 ? 5.256 8.687 -68.891 1.00 33.91 243 TYR A O 1
ATOM 1993 N N . GLU A 1 244 ? 3.192 8.614 -68.100 1.00 32.50 244 GLU A N 1
ATOM 1994 C CA . GLU A 1 244 ? 2.532 9.791 -67.510 1.00 32.50 244 GLU A CA 1
ATOM 1995 C C . GLU A 1 244 ? 2.258 9.501 -65.999 1.00 32.50 244 GLU A C 1
ATOM 1997 O O . GLU A 1 244 ? 2.052 8.342 -65.650 1.00 32.50 244 GLU A O 1
ATOM 2002 N N . LYS A 1 245 ? 2.148 10.554 -65.162 1.00 29.38 245 LYS A N 1
ATOM 2003 C CA . LYS A 1 245 ? 1.387 10.670 -63.880 1.00 29.38 245 LYS A CA 1
ATOM 2004 C C . LYS A 1 245 ? 1.874 10.112 -62.510 1.00 29.38 245 LYS A C 1
ATOM 2006 O O . LYS A 1 245 ? 2.051 8.914 -62.339 1.00 29.38 245 LYS A O 1
ATOM 2011 N N . LEU A 1 246 ? 1.760 11.026 -61.517 1.00 29.91 246 LEU A N 1
ATOM 2012 C CA . LEU A 1 246 ? 1.495 10.859 -60.060 1.00 29.91 246 LEU A CA 1
ATOM 2013 C C . LEU A 1 246 ? 2.648 10.248 -59.214 1.00 29.91 246 LEU A C 1
ATOM 2015 O O . LEU A 1 246 ? 3.403 9.429 -59.717 1.00 29.91 246 LEU A O 1
ATOM 2019 N N . ILE A 1 247 ? 2.890 10.613 -57.944 1.00 33.19 247 ILE A N 1
ATOM 2020 C CA . ILE A 1 247 ? 2.077 11.274 -56.894 1.00 33.19 247 ILE A CA 1
ATOM 2021 C C . ILE A 1 247 ? 2.900 12.382 -56.182 1.00 33.19 247 ILE A C 1
ATOM 2023 O O . ILE A 1 247 ? 4.097 12.205 -55.964 1.00 33.19 247 ILE A O 1
ATOM 2027 N N . GLU A 1 248 ? 2.258 13.491 -55.791 1.00 40.06 248 GLU A N 1
ATOM 2028 C CA . GLU A 1 248 ? 2.711 14.350 -54.680 1.00 40.06 248 GLU A CA 1
ATOM 2029 C C . GLU A 1 248 ? 2.150 13.762 -53.379 1.00 40.06 248 GLU A C 1
ATOM 2031 O O . GLU A 1 248 ? 0.932 13.645 -53.255 1.00 40.06 248 GLU A O 1
ATOM 2036 N N . GLU A 1 249 ? 3.004 13.378 -52.431 1.00 34.78 249 GLU A N 1
ATOM 2037 C CA . GLU A 1 249 ? 2.583 13.049 -51.064 1.00 34.78 249 GLU A CA 1
ATOM 2038 C C . GLU A 1 249 ? 3.370 13.934 -50.095 1.00 34.78 249 GLU A C 1
ATOM 2040 O O . GLU A 1 249 ? 4.594 13.855 -49.982 1.00 34.78 249 GLU A O 1
ATOM 2045 N N . GLU A 1 250 ? 2.636 14.846 -49.463 1.00 37.59 250 GLU A N 1
ATOM 2046 C CA . GLU A 1 250 ? 3.103 15.715 -48.393 1.00 37.59 250 GLU A CA 1
ATOM 2047 C C . GLU A 1 250 ? 3.255 14.874 -47.118 1.00 37.59 250 GLU A C 1
ATOM 2049 O O . GLU A 1 250 ? 2.267 14.363 -46.596 1.00 37.59 250 GLU A O 1
ATOM 2054 N N . GLU A 1 251 ? 4.468 14.758 -46.568 1.00 35.69 251 GLU A N 1
ATOM 2055 C CA . GLU A 1 251 ? 4.635 14.339 -45.168 1.00 35.69 251 GLU A CA 1
ATOM 2056 C C . GLU A 1 251 ? 4.388 15.546 -44.242 1.00 35.69 251 GLU A C 1
ATOM 2058 O O . GLU A 1 251 ? 5.304 16.093 -43.623 1.00 35.69 251 GLU A O 1
ATOM 2063 N N . GLU A 1 252 ? 3.121 15.961 -44.135 1.00 40.59 252 GLU A N 1
ATOM 2064 C CA . GLU A 1 252 ? 2.618 16.494 -42.867 1.00 40.59 252 GLU A CA 1
ATOM 2065 C C . GLU A 1 252 ? 2.421 15.300 -41.919 1.00 40.59 252 GLU A C 1
ATOM 2067 O O . GLU A 1 252 ? 1.424 14.587 -42.019 1.00 40.59 252 GLU A O 1
ATOM 2072 N N . GLU A 1 253 ? 3.360 15.058 -40.995 1.00 36.06 253 GLU A N 1
ATOM 2073 C CA . GLU A 1 253 ? 3.097 14.171 -39.852 1.00 36.06 253 GLU A CA 1
ATOM 2074 C C . GLU A 1 253 ? 2.730 15.011 -38.618 1.00 36.06 253 GLU A C 1
ATOM 2076 O O . GLU A 1 253 ? 3.423 15.961 -38.245 1.00 36.06 253 GLU A O 1
ATOM 2081 N N . GLU A 1 254 ? 1.569 14.694 -38.044 1.00 40.94 254 GLU A N 1
ATOM 2082 C CA . GLU A 1 254 ? 0.779 15.598 -37.208 1.00 40.94 254 GLU A CA 1
ATOM 2083 C C . GLU A 1 254 ? 1.352 15.854 -35.801 1.00 40.94 254 GLU A C 1
ATOM 2085 O O . GLU A 1 254 ? 1.932 14.981 -35.149 1.00 40.94 254 GLU A O 1
ATOM 2090 N N . ASP A 1 255 ? 1.050 17.042 -35.261 1.00 45.09 255 ASP A N 1
ATOM 2091 C CA . ASP A 1 255 ? 1.156 17.327 -33.827 1.00 45.09 255 ASP A CA 1
ATOM 2092 C C . ASP A 1 255 ? 0.345 16.297 -33.005 1.00 45.09 255 ASP A C 1
ATOM 2094 O O . ASP A 1 255 ? -0.876 16.186 -33.184 1.00 45.09 255 ASP A O 1
ATOM 2098 N N . PRO A 1 256 ? 0.941 15.596 -32.018 1.00 45.00 256 PRO A N 1
ATOM 2099 C CA . PRO A 1 256 ? 0.205 14.668 -31.172 1.00 45.00 256 PRO A CA 1
ATOM 2100 C C . PRO A 1 256 ? -0.732 15.408 -30.205 1.00 45.00 256 PRO A C 1
ATOM 2102 O O . PRO A 1 256 ? -0.367 15.774 -29.085 1.00 45.00 256 PRO A O 1
ATOM 2105 N N . ILE A 1 257 ? -1.975 15.581 -30.657 1.00 41.12 257 ILE A N 1
ATOM 2106 C CA . ILE A 1 257 ? -3.235 15.610 -29.898 1.00 41.12 257 ILE A CA 1
ATOM 2107 C C . ILE A 1 257 ? -3.087 16.042 -28.423 1.00 41.12 257 ILE A C 1
ATOM 2109 O O . ILE A 1 257 ? -3.041 15.243 -27.488 1.00 41.12 257 ILE A O 1
ATOM 2113 N N . GLY A 1 258 ? -3.154 17.354 -28.206 1.00 44.19 258 GLY A N 1
ATOM 2114 C CA . GLY A 1 258 ? -4.125 17.920 -27.268 1.00 44.19 258 GLY A CA 1
ATOM 2115 C C . GLY A 1 258 ? -4.157 17.438 -25.809 1.00 44.19 258 GLY A C 1
ATOM 2116 O O . GLY A 1 258 ? -5.249 17.397 -25.242 1.00 44.19 258 GLY A O 1
ATOM 2117 N N . LEU A 1 259 ? -3.030 17.198 -25.128 1.00 40.31 259 LEU A N 1
ATOM 2118 C CA . LEU A 1 259 ? -3.036 17.034 -23.659 1.00 40.31 259 LEU A CA 1
ATOM 2119 C C . LEU A 1 259 ? -2.899 18.370 -22.898 1.00 40.31 259 LEU A C 1
ATOM 2121 O O . LEU A 1 259 ? -2.035 18.541 -22.037 1.00 40.31 259 LEU A O 1
ATOM 2125 N N . ARG A 1 260 ? -3.780 19.339 -23.193 1.00 48.34 260 ARG A N 1
ATOM 2126 C CA . ARG A 1 260 ? -3.828 20.641 -22.492 1.00 48.34 260 ARG A CA 1
ATOM 2127 C C . ARG A 1 260 ? -5.216 21.012 -21.960 1.00 48.34 260 ARG A C 1
ATOM 2129 O O . ARG A 1 260 ? -5.680 22.137 -22.153 1.00 48.34 260 ARG A O 1
ATOM 2136 N N . ARG A 1 261 ? -5.873 20.089 -21.241 1.00 50.91 261 ARG A N 1
ATOM 2137 C CA . ARG A 1 261 ? -7.039 20.420 -20.395 1.00 50.91 261 ARG A CA 1
ATOM 2138 C C . ARG A 1 261 ? -7.299 19.441 -19.234 1.00 50.91 261 ARG A C 1
ATOM 2140 O O . ARG A 1 261 ? -8.305 18.746 -19.258 1.00 50.91 261 ARG A O 1
ATOM 2147 N N . SER A 1 262 ? -6.448 19.458 -18.201 1.00 44.88 262 SER A N 1
ATOM 2148 C CA . SER A 1 262 ? -6.818 19.113 -16.802 1.00 44.88 262 SER A CA 1
ATOM 2149 C C . SER A 1 262 ? -5.643 19.223 -15.809 1.00 44.88 262 SER A C 1
ATOM 2151 O O . SER A 1 262 ? -5.447 18.353 -14.965 1.00 44.88 262 SER A O 1
ATOM 2153 N N . LEU A 1 263 ? -4.859 20.308 -15.859 1.00 38.16 263 LEU A N 1
ATOM 2154 C CA . LEU A 1 263 ? -4.043 20.676 -14.693 1.00 38.16 263 LEU A CA 1
ATOM 2155 C C . LEU A 1 263 ? -4.946 21.386 -13.680 1.00 38.16 263 LEU A C 1
ATOM 2157 O O . LEU A 1 263 ? -5.788 22.200 -14.066 1.00 38.16 263 LEU A O 1
ATOM 2161 N N . GLY A 1 264 ? -4.832 20.982 -12.416 1.00 37.28 264 GLY A N 1
ATOM 2162 C CA . GLY A 1 264 ? -5.858 21.191 -11.402 1.00 37.28 264 GLY A CA 1
ATOM 2163 C C . GLY A 1 264 ? -6.226 22.652 -11.169 1.00 37.28 264 GLY A C 1
ATOM 2164 O O . GLY A 1 264 ? -5.373 23.507 -10.944 1.00 37.28 264 GLY A O 1
ATOM 2165 N N . ARG A 1 265 ? -7.536 22.904 -11.116 1.00 39.66 265 ARG A N 1
ATOM 2166 C CA . ARG A 1 265 ? -8.093 23.987 -10.309 1.00 39.66 265 ARG A CA 1
ATOM 2167 C C . ARG A 1 265 ? -7.938 23.567 -8.846 1.00 39.66 265 ARG A C 1
ATOM 2169 O O . ARG A 1 265 ? -8.872 23.012 -8.279 1.00 39.66 265 ARG A O 1
ATOM 2176 N N . GLU A 1 266 ? -6.750 23.754 -8.278 1.00 39.25 266 GLU A N 1
ATOM 2177 C CA . GLU A 1 266 ? -6.557 23.553 -6.841 1.00 39.25 266 GLU A CA 1
ATOM 2178 C C . GLU A 1 266 ? -7.435 24.545 -6.080 1.00 39.25 266 GLU A C 1
ATOM 2180 O O . GLU A 1 266 ? -7.423 25.756 -6.325 1.00 39.25 266 GLU A O 1
ATOM 2185 N N . GLU A 1 267 ? -8.253 24.004 -5.186 1.00 42.31 267 GLU A N 1
ATOM 2186 C CA . GLU A 1 267 ? -9.161 24.776 -4.359 1.00 42.31 267 GLU A CA 1
ATOM 2187 C C . GLU A 1 267 ? -8.352 25.526 -3.300 1.00 42.31 267 GLU A C 1
ATOM 2189 O O . GLU A 1 267 ? -7.924 24.958 -2.297 1.00 42.31 267 GLU A O 1
ATOM 2194 N N . GLN A 1 268 ? -8.179 26.835 -3.489 1.00 41.31 268 GLN A N 1
ATOM 2195 C CA . GLN A 1 268 ? -7.795 27.727 -2.396 1.00 41.31 268 GLN A CA 1
ATOM 2196 C C . GLN A 1 268 ? -8.980 27.899 -1.437 1.00 41.31 268 GLN A C 1
ATOM 2198 O O . GLN A 1 268 ? -9.615 28.950 -1.383 1.00 41.31 268 GLN A O 1
ATOM 2203 N N . PHE A 1 269 ? -9.264 26.852 -0.664 1.00 38.75 269 PHE A N 1
ATOM 2204 C CA . PHE A 1 269 ? -10.101 26.922 0.528 1.00 38.75 269 PHE A CA 1
ATOM 2205 C C . PHE A 1 269 ? -9.202 27.012 1.769 1.00 38.75 269 PHE A C 1
ATOM 2207 O O . PHE A 1 269 ? -9.221 26.156 2.650 1.00 38.75 269 PHE A O 1
ATOM 2214 N N . GLN A 1 270 ? -8.365 28.057 1.825 1.00 43.31 270 GLN A N 1
ATOM 2215 C CA . GLN A 1 270 ? -7.701 28.420 3.077 1.00 43.31 270 GLN A CA 1
ATOM 2216 C C . GLN A 1 270 ? -8.747 28.976 4.047 1.00 43.31 270 GLN A C 1
ATOM 2218 O O . GLN A 1 270 ? -9.589 29.797 3.678 1.00 43.31 270 GLN A O 1
ATOM 2223 N N . GLY A 1 271 ? -8.724 28.452 5.271 1.00 40.62 271 GLY A N 1
ATOM 2224 C CA . GLY A 1 271 ? -9.817 28.591 6.222 1.00 40.62 271 GLY A CA 1
ATOM 2225 C C . GLY A 1 271 ? -10.092 30.028 6.658 1.00 40.62 271 GLY A C 1
ATOM 2226 O O . GLY A 1 271 ? -9.184 30.816 6.919 1.00 40.62 271 GLY A O 1
ATOM 2227 N N . ARG A 1 272 ? -11.381 30.329 6.841 1.00 44.78 272 ARG A N 1
ATOM 2228 C CA . ARG A 1 272 ? -11.808 31.373 7.774 1.00 44.78 272 ARG A CA 1
ATOM 2229 C C . ARG A 1 272 ? -11.655 30.852 9.205 1.00 44.78 272 ARG A C 1
ATOM 2231 O O . ARG A 1 272 ? -12.607 30.319 9.765 1.00 44.78 272 ARG A O 1
ATOM 2238 N N . GLU A 1 273 ? -10.492 31.071 9.802 1.00 45.78 273 GLU A N 1
ATOM 2239 C CA . GLU A 1 273 ? -10.393 31.288 11.249 1.00 45.78 273 GLU A CA 1
ATOM 2240 C C . GLU A 1 273 ? -10.519 32.811 11.446 1.00 45.78 273 GLU A C 1
ATOM 2242 O O . GLU A 1 273 ? -9.608 33.572 11.140 1.00 45.78 273 GLU A O 1
ATOM 2247 N N . SER A 1 274 ? -11.720 33.352 11.657 1.00 41.22 274 SER A N 1
ATOM 2248 C CA . SER A 1 274 ? -12.433 33.330 12.943 1.00 41.22 274 SER A CA 1
ATOM 2249 C C . SER A 1 274 ? -11.633 33.987 14.075 1.00 41.22 274 SER A C 1
ATOM 2251 O O . SER A 1 274 ? -11.342 33.360 15.088 1.00 41.22 274 SER A O 1
ATOM 2253 N N . TRP A 1 275 ? -11.327 35.275 13.902 1.00 49.81 275 TRP A N 1
ATOM 2254 C CA . TRP A 1 275 ? -10.947 36.185 14.985 1.00 49.81 275 TRP A CA 1
ATOM 2255 C C . TRP A 1 275 ? -12.029 37.255 15.153 1.00 49.81 275 TRP A C 1
ATOM 2257 O O . TRP A 1 275 ? -11.951 38.307 14.528 1.00 49.81 275 TRP A O 1
ATOM 2267 N N . GLU A 1 276 ? -13.042 36.963 15.970 1.00 52.59 276 GLU A N 1
ATOM 2268 C CA . GLU A 1 276 ? -14.004 37.922 16.538 1.00 52.59 276 GLU A CA 1
ATOM 2269 C C . GLU A 1 276 ? -14.809 37.199 17.636 1.00 52.59 276 GLU A C 1
ATOM 2271 O O . GLU A 1 276 ? -15.439 36.180 17.347 1.00 52.59 276 GLU A O 1
ATOM 2276 N N . GLY A 1 277 ? -14.769 37.695 18.883 1.00 45.84 277 GLY A N 1
ATOM 2277 C CA . GLY A 1 277 ? -15.455 37.101 20.045 1.00 45.84 277 GLY A CA 1
ATOM 2278 C C . GLY A 1 277 ? -14.615 37.106 21.315 1.00 45.84 277 GLY A C 1
ATOM 2279 O O . GLY A 1 277 ? -14.385 36.000 21.845 1.00 45.84 277 GLY A O 1
#

Secondary structure (DSSP, 8-state):
--------PPPPPPPP-PPP--S------PPTTTT--HHHHHHHHHHHHHHHHHHHHHHHHHHHHHHHHHHHHHHHHHHHHHHHHHHHHHHHHHHHHHHHHHHHHHHHHHHHHHHHHHHHHHHHHHHHHHHHHHHHHHHHHHHHHHTT-S--HHHHHIIIIIHHHHHHHHHHHHHHHHHHHHHHHHHHHHHHHHHHHHHHTTTT------------------------------------------------PPP-----S-S--------------

Organism: Myotis myotis (NCBI:txid51298)

Sequence (277 aa):
MECQTDAFLDKPPTPLFIPAKTGQDVATQILEGELFDFDLEVKPMLEVLVGKTIEQALLEVMEEEELADLRATQYAFEELRNVELAEVQRLEEQERRHREEKERRKQQQWEVMHKHKETSQKIAARAFSQRYLADLLPSVFDSLKEGGYFFDPIERDIELGFLPWLMNEVDKTMEHSMVGRTVLDMLIREVVERRLNTYEQKEDKHPFLKPEDGPGGPGPMRDPTTGDEFQEQRSLPSTEAPYEKLIEEEEEEEDPIGLRRSLGREEQFQGRESWEG

Foldseek 3Di:
DDDDDDDDDDDPDDDDDDDDDPDDDDDDDDDPPNPDDPVVVCVVVCCVVVVVVVVVVVVVVVVVVVVVVVVVVVVVVVVVVVVVVVVVVVVVVVVVVVVVVVVVVVVVVVVVVVVVVVVVVVVVVVVVVVVVCVVVVVVVVVVCVVVVVDDDPVVVCCVPPVPVVVVVVVVVVVVVVVVVVVVVVVVVVVVVVVVVVVVVVPVPDDDDDDDDDDDDDDDDDDDDDDDDDDDDDDDDDDDDDDDDDDDDDDPPDDDPDDPPPPDDPPDPCDDPPDPDD